Protein AF-A0A5C2SG32-F1 (afdb_monomer_lite)

Secondary structure (DSSP, 8-state):
---TT-EEEEE-SS-EEEEE-S-------SSEEEEE-SSS-EEEE--------TTSPPP------TTHHHHTSPPPSSHHHHHHHHHHHHHHHHHHHHHHHHHHHHHHH-TTTBTTTBPPEEEEEEEE-SSS-S---EEEEEE--TT-EE--S-HHHHHHHHHHHHHHHHTTEE-S---GGGEEEESSSS--EEEE---TT-EE-SS--HHHHHHHHHHH-HHHHHHHHHHHTT-PPP--PPPP--

pLDDT: mean 79.71, std 18.35, range [26.45, 95.88]

Radius of gyration: 19.54 Å; chains: 1; bounding box: 45×51×58 Å

Structure (mmCIF, N/CA/C/O backbone):
data_AF-A0A5C2SG32-F1
#
_entry.id   AF-A0A5C2SG32-F1
#
loop_
_atom_site.group_PDB
_atom_site.id
_atom_site.type_symbol
_atom_site.label_atom_id
_atom_site.label_alt_id
_atom_site.label_comp_id
_atom_site.label_asym_id
_atom_site.label_entity_id
_atom_site.label_seq_id
_atom_site.pdbx_PDB_ins_code
_atom_site.Cartn_x
_atom_site.Cartn_y
_atom_site.Cartn_z
_atom_site.occupancy
_atom_site.B_iso_or_equiv
_atom_site.auth_seq_id
_atom_site.auth_comp_id
_atom_site.auth_asym_id
_atom_site.auth_atom_id
_atom_site.pdbx_PDB_model_num
ATOM 1 N N . MET A 1 1 ? 2.339 -15.567 -13.170 1.00 63.72 1 MET A N 1
ATOM 2 C CA . MET A 1 1 ? 1.156 -15.664 -12.289 1.00 63.72 1 MET A CA 1
ATOM 3 C C . MET A 1 1 ? 1.447 -16.707 -11.232 1.00 63.72 1 MET A C 1
ATOM 5 O O . MET A 1 1 ? 2.009 -17.742 -11.579 1.00 63.72 1 MET A O 1
ATOM 9 N N . PHE A 1 2 ? 1.128 -16.425 -9.972 1.00 74.25 2 PHE A N 1
ATOM 10 C CA . PHE A 1 2 ? 1.355 -17.391 -8.908 1.00 74.25 2 PHE A CA 1
ATOM 11 C C . PHE A 1 2 ? 0.116 -18.246 -8.649 1.00 74.25 2 PHE A C 1
ATOM 13 O O . PHE A 1 2 ? -1.001 -17.775 -8.837 1.00 74.25 2 PHE A O 1
ATOM 20 N N . SER A 1 3 ? 0.313 -19.494 -8.227 1.00 82.00 3 SER A N 1
ATOM 21 C CA . SER A 1 3 ? -0.772 -20.472 -8.048 1.00 82.00 3 SER A CA 1
ATOM 22 C C . SER A 1 3 ? -0.757 -21.093 -6.656 1.00 82.00 3 SER A C 1
ATOM 24 O O . SER A 1 3 ? 0.312 -21.300 -6.086 1.00 82.00 3 SER A O 1
ATOM 26 N N . THR A 1 4 ? -1.927 -21.457 -6.127 1.00 86.00 4 THR A N 1
ATOM 27 C CA . THR A 1 4 ? -2.028 -22.293 -4.920 1.00 86.00 4 THR A CA 1
ATOM 28 C C . THR A 1 4 ? -1.134 -23.532 -5.039 1.00 86.00 4 THR A C 1
ATOM 30 O O . THR A 1 4 ? -1.068 -24.179 -6.082 1.00 86.00 4 THR A O 1
ATOM 33 N N . GLY A 1 5 ? -0.411 -23.842 -3.966 1.00 85.81 5 GLY A N 1
ATOM 34 C CA . GLY A 1 5 ? 0.570 -24.920 -3.875 1.00 85.81 5 GLY A CA 1
ATOM 35 C C . GLY A 1 5 ? 1.955 -24.583 -4.436 1.00 85.81 5 GLY A C 1
ATOM 36 O O . GLY A 1 5 ? 2.904 -25.323 -4.170 1.00 85.81 5 GLY A O 1
ATOM 37 N N . GLN A 1 6 ? 2.121 -23.479 -5.173 1.00 85.81 6 GLN A N 1
ATOM 38 C CA . GLN A 1 6 ? 3.430 -23.077 -5.688 1.00 85.81 6 GLN A CA 1
ATOM 39 C C . GLN A 1 6 ? 4.391 -22.763 -4.539 1.00 85.81 6 GLN A C 1
ATOM 41 O O . GLN A 1 6 ? 4.004 -22.193 -3.519 1.00 85.81 6 GLN A O 1
ATOM 46 N N . ARG A 1 7 ? 5.668 -23.106 -4.716 1.00 88.25 7 ARG A N 1
ATOM 47 C CA . ARG A 1 7 ? 6.737 -22.722 -3.794 1.00 88.25 7 ARG A CA 1
ATOM 48 C C . ARG A 1 7 ? 7.480 -21.514 -4.340 1.00 88.25 7 ARG A C 1
ATOM 50 O O . ARG A 1 7 ? 7.831 -21.502 -5.516 1.00 88.25 7 ARG A O 1
ATOM 57 N N . ILE A 1 8 ? 7.756 -20.543 -3.481 1.00 86.75 8 ILE A N 1
ATOM 58 C CA . ILE A 1 8 ? 8.673 -19.442 -3.790 1.00 86.75 8 ILE A CA 1
ATOM 59 C C . ILE A 1 8 ? 9.790 -19.415 -2.771 1.00 86.75 8 ILE A C 1
ATOM 61 O O . ILE A 1 8 ? 9.606 -19.849 -1.632 1.00 86.75 8 ILE A O 1
ATOM 65 N N . SER A 1 9 ? 10.914 -18.841 -3.162 1.00 91.12 9 SER A N 1
ATOM 66 C CA . SER A 1 9 ? 12.015 -18.584 -2.251 1.00 91.12 9 SER A CA 1
ATOM 67 C C . SER A 1 9 ? 12.268 -17.088 -2.159 1.00 91.12 9 SER A C 1
ATOM 69 O O . SER A 1 9 ? 12.205 -16.376 -3.157 1.00 91.12 9 SER A O 1
ATOM 71 N N . LEU A 1 10 ? 12.546 -16.626 -0.949 1.00 92.44 10 LEU A N 1
ATOM 72 C CA . LEU A 1 10 ? 12.906 -15.257 -0.635 1.00 92.44 10 LEU A CA 1
ATOM 73 C C . LEU A 1 10 ? 14.301 -15.252 -0.021 1.00 92.44 10 LEU A C 1
ATOM 75 O O . LEU A 1 10 ? 14.547 -15.968 0.951 1.00 92.44 10 LEU A O 1
ATOM 79 N N . ILE A 1 11 ? 15.197 -14.440 -0.566 1.00 94.06 11 ILE A N 1
ATOM 80 C CA . ILE A 1 11 ? 16.507 -14.171 0.021 1.00 94.06 11 ILE A CA 1
ATOM 81 C C . ILE A 1 11 ? 16.354 -12.967 0.946 1.00 94.06 11 ILE A C 1
ATOM 83 O O . ILE A 1 11 ? 15.949 -11.891 0.512 1.00 94.06 11 ILE A O 1
ATOM 87 N N . THR A 1 12 ? 16.663 -13.148 2.225 1.00 93.38 12 THR A N 1
ATOM 88 C CA . THR A 1 12 ? 16.776 -12.059 3.202 1.00 93.38 12 THR A CA 1
ATOM 89 C C . THR A 1 12 ? 18.250 -11.764 3.480 1.00 93.38 12 THR A C 1
ATOM 91 O O . THR A 1 12 ? 19.133 -12.472 2.994 1.00 93.38 12 THR A O 1
ATOM 94 N N . SER A 1 13 ? 18.536 -10.752 4.303 1.00 90.81 13 SER A N 1
ATOM 95 C CA . SER A 1 13 ? 19.902 -10.452 4.764 1.00 90.81 13 SER A CA 1
ATOM 96 C C . SER A 1 13 ? 20.578 -11.613 5.507 1.00 90.81 13 SER A C 1
ATOM 98 O O . SER A 1 13 ? 21.802 -11.671 5.564 1.00 90.81 13 SER A O 1
ATOM 100 N N . GLU A 1 14 ? 19.798 -12.533 6.078 1.00 92.88 14 GLU A N 1
ATOM 101 C CA . GLU A 1 14 ? 20.302 -13.594 6.957 1.00 92.88 14 GLU A CA 1
ATOM 102 C C . GLU A 1 14 ? 20.211 -14.992 6.340 1.00 92.88 14 GLU A C 1
ATOM 104 O O . GLU A 1 14 ? 20.997 -15.874 6.684 1.00 92.88 14 GLU A O 1
ATOM 109 N N . ARG A 1 15 ? 19.209 -15.247 5.488 1.00 93.75 15 ARG A N 1
ATOM 110 C CA . ARG A 1 15 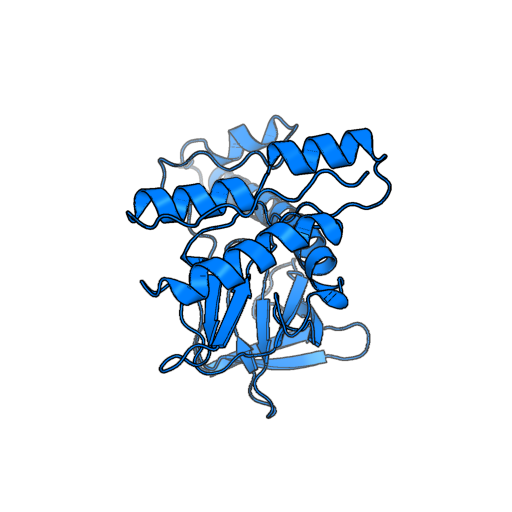? 18.892 -16.603 5.021 1.00 93.75 15 ARG A CA 1
ATOM 111 C C . ARG A 1 15 ? 17.979 -16.611 3.805 1.00 93.75 15 ARG A C 1
ATOM 113 O O . ARG A 1 15 ? 17.320 -15.630 3.485 1.00 93.75 15 ARG A O 1
ATOM 120 N N . THR A 1 16 ? 17.875 -17.778 3.178 1.00 94.00 16 THR A N 1
ATOM 121 C CA . THR A 1 16 ? 16.809 -18.065 2.213 1.00 94.00 16 THR A CA 1
ATOM 122 C C . THR A 1 16 ? 15.624 -18.716 2.923 1.00 94.00 16 THR A C 1
ATOM 124 O O . THR A 1 16 ? 15.795 -19.662 3.693 1.00 94.00 16 THR A O 1
ATOM 127 N N . LEU A 1 17 ? 14.420 -18.212 2.668 1.00 91.81 17 LEU A N 1
ATOM 128 C CA . LEU A 1 17 ? 13.159 -18.744 3.176 1.00 91.81 17 LEU A CA 1
ATOM 129 C C . LEU A 1 17 ? 12.312 -19.245 2.015 1.00 91.81 17 LEU A C 1
ATOM 131 O O . LEU A 1 17 ? 12.127 -18.525 1.043 1.00 91.81 17 LEU A O 1
ATOM 135 N N . THR A 1 18 ? 11.765 -20.453 2.128 1.00 89.69 18 THR A N 1
ATOM 136 C CA . THR A 1 18 ? 10.823 -20.982 1.137 1.00 89.69 18 THR A CA 1
ATOM 137 C C . THR A 1 18 ? 9.409 -20.948 1.692 1.00 89.69 18 THR A C 1
ATOM 139 O O . THR A 1 18 ? 9.142 -21.479 2.770 1.00 89.69 18 THR A O 1
ATOM 142 N N . PHE A 1 19 ? 8.502 -20.361 0.926 1.00 86.31 19 PHE A N 1
ATOM 143 C CA . PHE A 1 19 ? 7.084 -20.252 1.235 1.00 86.31 19 PHE A CA 1
ATOM 144 C C . PHE A 1 19 ? 6.276 -21.102 0.256 1.00 86.31 19 PHE A C 1
ATOM 146 O O . PHE A 1 19 ? 6.697 -21.303 -0.880 1.00 86.31 19 PHE A O 1
ATOM 153 N N . THR A 1 20 ? 5.130 -21.621 0.696 1.00 85.38 20 THR A N 1
ATOM 154 C CA . THR A 1 20 ? 4.159 -22.314 -0.168 1.00 85.38 20 THR A CA 1
ATOM 155 C C . THR A 1 20 ? 2.892 -21.487 -0.214 1.00 85.38 20 THR A C 1
ATOM 157 O O . THR A 1 20 ? 2.425 -21.078 0.840 1.00 85.38 20 THR A O 1
ATOM 160 N N . ILE A 1 21 ? 2.339 -21.254 -1.398 1.00 81.94 21 ILE A N 1
ATOM 161 C CA . ILE A 1 21 ? 1.113 -20.471 -1.570 1.00 81.94 21 ILE A CA 1
ATOM 162 C C . ILE A 1 21 ? -0.083 -21.275 -1.114 1.00 81.94 21 ILE A C 1
ATOM 164 O O . ILE A 1 21 ? -0.395 -22.299 -1.707 1.00 81.94 21 ILE A O 1
ATOM 168 N N . ASP A 1 22 ? -0.783 -20.780 -0.106 1.00 80.19 22 ASP A N 1
ATOM 169 C CA . ASP A 1 22 ? -2.091 -21.320 0.257 1.00 80.19 22 ASP A CA 1
ATOM 170 C C . ASP A 1 22 ? -3.172 -20.827 -0.727 1.00 80.19 22 ASP A C 1
ATOM 172 O O . ASP A 1 22 ? -3.857 -21.606 -1.383 1.00 80.19 22 ASP A O 1
ATOM 176 N N . GLU A 1 23 ? -3.250 -19.513 -0.936 1.00 78.56 23 GLU A N 1
ATOM 177 C CA . GLU A 1 23 ? -4.244 -18.880 -1.806 1.00 78.56 23 GLU A CA 1
ATOM 178 C C . GLU A 1 23 ? -3.703 -17.541 -2.323 1.00 78.56 23 GLU A C 1
ATOM 180 O O . GLU A 1 23 ? -3.189 -16.776 -1.502 1.00 78.56 23 GLU A O 1
ATOM 185 N N . PRO A 1 24 ? -3.814 -17.232 -3.629 1.00 72.50 24 PRO A N 1
ATOM 186 C CA . PRO A 1 24 ? -3.498 -15.908 -4.147 1.00 72.50 24 PRO A CA 1
ATOM 187 C C . PRO A 1 24 ? -4.549 -14.891 -3.686 1.00 72.50 24 PRO A C 1
ATOM 189 O O . PRO A 1 24 ? -5.749 -15.141 -3.756 1.00 72.50 24 PRO A O 1
ATOM 192 N N . PHE A 1 25 ? -4.107 -13.718 -3.249 1.00 66.56 25 PHE A N 1
ATOM 193 C CA . PHE A 1 25 ? -4.992 -12.598 -2.933 1.00 66.56 25 PHE A CA 1
ATOM 194 C C . PHE A 1 25 ? -4.814 -11.492 -3.974 1.00 66.56 25 PHE A C 1
ATOM 196 O O . PHE A 1 25 ? -3.746 -11.331 -4.548 1.00 66.56 25 PHE A O 1
ATOM 203 N N . MET A 1 26 ? -5.867 -10.727 -4.208 1.00 58.34 26 MET A N 1
ATOM 204 C CA . MET A 1 26 ? -5.855 -9.474 -4.958 1.00 58.34 26 MET A CA 1
ATOM 205 C C . MET A 1 26 ? -6.520 -8.467 -4.011 1.00 58.34 26 MET A C 1
ATOM 207 O O . MET A 1 26 ? -7.586 -8.788 -3.480 1.00 58.34 26 MET A O 1
ATOM 211 N N . PRO A 1 27 ? -5.877 -7.324 -3.718 1.00 50.81 27 PRO A N 1
ATOM 212 C CA . PRO A 1 27 ? -5.663 -6.336 -4.766 1.00 50.81 27 PRO A CA 1
ATOM 213 C C . PRO A 1 27 ? -4.251 -5.741 -4.886 1.00 50.81 27 PRO A C 1
ATOM 215 O O . PRO A 1 27 ? -4.126 -4.809 -5.655 1.00 50.81 27 PRO A O 1
ATOM 218 N N . PHE A 1 28 ? -3.201 -6.266 -4.241 1.00 54.34 28 PHE A N 1
ATOM 219 C CA . PHE A 1 28 ? -1.869 -5.630 -4.275 1.00 54.34 28 PHE A CA 1
ATOM 220 C C . PHE A 1 28 ? -1.351 -5.416 -5.704 1.00 54.34 28 PHE A C 1
ATOM 222 O O . PHE A 1 28 ? -1.039 -6.369 -6.428 1.00 54.34 28 PHE A O 1
ATOM 229 N N . THR A 1 29 ? -1.269 -4.150 -6.103 1.00 55.09 29 THR A N 1
ATOM 230 C CA . THR A 1 29 ? -1.039 -3.766 -7.497 1.00 55.09 29 THR A CA 1
ATOM 231 C C . THR A 1 29 ? 0.433 -3.539 -7.840 1.00 55.09 29 THR A C 1
ATOM 233 O O . THR A 1 29 ? 0.798 -3.711 -9.002 1.00 55.09 29 THR A O 1
ATOM 236 N N . LYS A 1 30 ? 1.293 -3.175 -6.869 1.00 67.31 30 LYS A N 1
ATOM 237 C CA . LYS A 1 30 ? 2.631 -2.612 -7.174 1.00 67.31 30 LYS A CA 1
ATOM 238 C C . LYS A 1 30 ? 3.840 -3.226 -6.435 1.00 67.31 30 LYS A C 1
ATOM 240 O O . LYS A 1 30 ? 4.926 -3.257 -7.014 1.00 67.31 30 LYS A O 1
ATOM 245 N N . SER A 1 31 ? 3.688 -3.783 -5.224 1.00 63.50 31 SER A N 1
ATOM 246 C CA . SER A 1 31 ? 4.773 -4.476 -4.491 1.00 63.50 31 SER A CA 1
ATOM 247 C C . SER A 1 31 ? 4.426 -5.920 -4.076 1.00 63.50 31 SER A C 1
ATOM 249 O O . SER A 1 31 ? 3.270 -6.251 -3.795 1.00 63.50 31 SER A O 1
ATOM 251 N N . VAL A 1 32 ? 5.418 -6.823 -4.064 1.00 68.56 32 VAL A N 1
ATOM 252 C CA . VAL A 1 32 ? 5.179 -8.230 -3.699 1.00 68.56 32 VAL A CA 1
ATOM 253 C C . VAL A 1 32 ? 4.977 -8.335 -2.188 1.00 68.56 32 VAL A C 1
ATOM 255 O O . VAL A 1 32 ? 5.931 -8.215 -1.422 1.00 68.56 32 VAL A O 1
ATOM 258 N N . VAL A 1 33 ? 3.752 -8.630 -1.756 1.00 67.94 33 VAL A N 1
ATOM 259 C CA . VAL A 1 33 ? 3.408 -8.777 -0.335 1.00 67.94 33 VAL A CA 1
ATOM 260 C C . VAL A 1 33 ? 3.101 -10.240 0.005 1.00 67.94 33 VAL A C 1
ATOM 262 O O . VAL A 1 33 ? 2.325 -10.909 -0.661 1.00 67.94 33 VAL A O 1
ATOM 265 N N . LEU A 1 34 ? 3.685 -10.794 1.066 1.00 69.44 34 LEU A N 1
ATOM 266 C CA . LEU A 1 34 ? 3.409 -12.159 1.540 1.00 69.44 34 LEU A CA 1
ATOM 267 C C . LEU A 1 34 ? 2.748 -12.102 2.924 1.00 69.44 34 LEU A C 1
ATOM 269 O O . LEU A 1 34 ? 3.229 -11.388 3.792 1.00 69.44 34 LEU A O 1
ATOM 273 N N . LEU A 1 35 ? 1.688 -12.873 3.186 1.00 72.38 35 LEU A N 1
ATOM 274 C CA . LEU A 1 35 ? 1.009 -12.890 4.493 1.00 72.38 35 LEU A CA 1
ATOM 275 C C . LEU A 1 35 ? 1.292 -14.174 5.274 1.00 72.38 35 LEU A C 1
ATOM 277 O O . LEU A 1 35 ? 0.756 -15.238 4.993 1.00 72.38 35 LEU A O 1
ATOM 281 N N . ARG A 1 36 ? 2.069 -14.124 6.347 1.00 73.19 36 ARG A N 1
ATOM 282 C CA . ARG A 1 36 ? 2.452 -15.354 7.058 1.00 73.19 36 ARG A CA 1
ATOM 283 C C . ARG A 1 36 ? 1.438 -15.802 8.114 1.00 73.19 36 ARG A C 1
ATOM 285 O O . ARG A 1 36 ? 1.194 -15.066 9.069 1.00 73.19 36 ARG A O 1
ATOM 292 N N . ARG A 1 37 ? 0.942 -17.048 8.032 1.00 69.94 37 ARG A N 1
ATOM 293 C CA . ARG A 1 37 ? 0.199 -17.713 9.125 1.00 69.94 37 ARG A CA 1
ATOM 294 C C . ARG A 1 37 ? 1.197 -18.295 10.142 1.00 69.94 37 ARG A C 1
ATOM 296 O O . ARG A 1 37 ? 2.321 -18.630 9.797 1.00 69.94 37 ARG A O 1
ATOM 303 N N . GLY A 1 38 ? 0.820 -18.379 11.420 1.00 48.88 38 GLY A N 1
ATOM 304 C CA . GLY A 1 38 ? 1.707 -18.720 12.554 1.00 48.88 38 GLY A CA 1
ATOM 305 C C . GLY A 1 38 ? 2.265 -20.156 12.624 1.00 48.88 38 GLY A C 1
ATOM 306 O O . GLY A 1 38 ? 2.823 -20.544 13.643 1.00 48.88 38 GLY A O 1
ATOM 307 N N . THR A 1 39 ? 2.157 -20.950 11.564 1.00 48.59 39 THR A N 1
ATOM 308 C CA . THR A 1 39 ? 2.905 -22.208 11.363 1.00 48.59 39 THR A CA 1
ATOM 309 C C . THR A 1 39 ? 3.656 -22.069 10.034 1.00 48.59 39 THR A C 1
ATOM 311 O O . THR A 1 39 ? 3.368 -21.144 9.296 1.00 48.59 39 THR A O 1
ATOM 314 N N . LEU A 1 40 ? 4.660 -22.882 9.692 1.00 44.25 40 LEU A N 1
ATOM 315 C CA . LEU A 1 40 ? 5.525 -22.674 8.499 1.00 44.25 40 LEU A CA 1
ATOM 316 C C . LEU A 1 40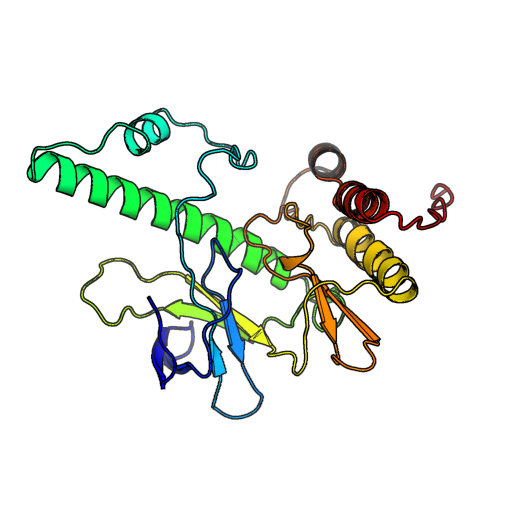 ? 4.801 -22.632 7.117 1.00 44.25 40 LEU A C 1
ATOM 318 O O . LEU A 1 40 ? 5.453 -22.601 6.079 1.00 44.25 40 LEU A O 1
ATOM 322 N N . SER A 1 41 ? 3.469 -22.605 7.095 1.00 39.62 41 SER A N 1
ATOM 323 C CA . SER A 1 41 ? 2.606 -22.250 5.972 1.00 39.62 41 SER A CA 1
ATOM 324 C C . SER A 1 41 ? 2.374 -20.726 5.948 1.00 39.62 41 SER A C 1
ATOM 326 O O . SER A 1 41 ? 1.746 -20.153 6.838 1.00 39.62 41 SER A O 1
ATOM 328 N N . CYS A 1 42 ? 2.908 -20.047 4.931 1.00 36.84 42 CYS A N 1
ATOM 329 C CA . CYS A 1 42 ? 2.571 -18.653 4.637 1.00 36.84 42 CYS A CA 1
ATOM 330 C C . CYS A 1 42 ? 1.404 -18.599 3.653 1.00 36.84 42 CYS A C 1
ATOM 332 O O . CYS A 1 42 ? 1.402 -19.309 2.659 1.00 36.84 42 CYS A O 1
ATOM 334 N N . ARG A 1 43 ? 0.454 -17.696 3.870 1.00 44.84 43 ARG A N 1
ATOM 335 C CA . ARG A 1 43 ? -0.424 -17.219 2.803 1.00 44.84 43 ARG A CA 1
ATOM 336 C C . ARG A 1 43 ? 0.412 -16.281 1.920 1.00 44.84 43 ARG A C 1
ATOM 338 O O . ARG A 1 43 ? 1.290 -15.570 2.403 1.00 44.84 43 ARG A O 1
ATOM 345 N N . MET A 1 44 ? 0.228 -16.308 0.611 1.00 42.66 44 MET A N 1
ATOM 346 C CA . MET A 1 44 ? 1.011 -15.441 -0.272 1.00 42.66 44 MET A CA 1
ATOM 347 C C . MET A 1 44 ? 0.110 -14.605 -1.128 1.00 42.66 44 MET A C 1
ATOM 349 O O . MET A 1 44 ? -0.939 -15.076 -1.551 1.00 42.66 44 MET A O 1
ATOM 353 N N . ILE A 1 45 ? 0.556 -13.392 -1.418 1.00 41.81 45 ILE A N 1
ATOM 354 C CA . ILE A 1 45 ? -0.214 -12.476 -2.224 1.00 41.81 45 ILE A CA 1
ATOM 355 C C . ILE A 1 45 ? 0.612 -12.068 -3.438 1.00 41.81 45 ILE A C 1
ATOM 357 O O . ILE A 1 45 ? 1.594 -11.340 -3.324 1.00 41.81 45 ILE A O 1
ATOM 361 N N . PRO A 1 46 ? 0.274 -12.598 -4.615 1.00 36.12 46 PRO A N 1
ATOM 362 C CA . PRO A 1 46 ? 0.985 -12.235 -5.815 1.00 36.12 46 PRO A CA 1
ATOM 363 C C . PRO A 1 46 ? 0.515 -10.909 -6.393 1.00 36.12 46 PRO A C 1
ATOM 365 O O . PRO A 1 46 ? -0.683 -10.668 -6.518 1.00 36.12 46 PRO A O 1
ATOM 368 N N . LEU A 1 47 ? 1.483 -10.134 -6.883 1.00 31.97 47 LEU A N 1
ATOM 369 C CA . LEU A 1 47 ? 1.221 -9.085 -7.855 1.00 31.97 47 LEU A CA 1
ATOM 370 C C . LEU A 1 47 ? 0.607 -9.680 -9.117 1.00 31.97 47 LEU A C 1
ATOM 372 O O . LEU A 1 47 ? 1.185 -10.581 -9.738 1.00 31.97 47 LEU A O 1
ATOM 376 N N . THR A 1 48 ? -0.506 -9.096 -9.542 1.00 31.27 48 THR A N 1
ATOM 377 C CA . THR A 1 48 ? -0.897 -9.107 -10.948 1.00 31.27 48 THR A CA 1
ATOM 378 C C . THR A 1 48 ? -0.916 -7.663 -11.416 1.00 31.27 48 THR A C 1
ATOM 380 O O . THR A 1 48 ? -1.837 -6.926 -11.081 1.00 31.27 48 THR A O 1
ATOM 383 N N . VAL A 1 49 ? 0.082 -7.267 -12.207 1.00 35.44 49 VAL A N 1
ATOM 384 C CA . VAL A 1 49 ? -0.026 -6.047 -13.011 1.00 35.44 49 VAL A CA 1
ATOM 385 C C . VAL A 1 49 ? -0.798 -6.422 -14.268 1.00 35.44 49 VAL A C 1
ATOM 387 O O . VAL A 1 49 ? -0.234 -6.869 -15.263 1.00 35.44 49 VAL A O 1
ATOM 390 N N . GLY A 1 50 ? -2.123 -6.371 -14.170 1.00 27.25 50 GLY A N 1
ATOM 391 C CA . GLY A 1 50 ? -2.955 -6.172 -15.350 1.00 27.25 50 GLY A CA 1
ATOM 392 C C . GLY A 1 50 ? -3.003 -4.673 -15.646 1.00 27.25 50 GLY A C 1
ATOM 393 O O . GLY A 1 50 ? -2.856 -3.890 -14.705 1.00 27.25 50 GLY A O 1
ATOM 394 N N . PRO A 1 51 ? -3.203 -4.250 -16.906 1.00 26.45 51 PRO A N 1
ATOM 395 C CA . PRO A 1 51 ? -3.474 -2.848 -17.178 1.00 26.45 51 PRO A CA 1
ATOM 396 C C . PRO A 1 51 ? -4.639 -2.406 -16.288 1.00 26.45 51 PRO A C 1
ATOM 398 O O . PRO A 1 51 ? -5.679 -3.072 -16.234 1.00 26.45 51 PRO A O 1
ATOM 401 N N . SER A 1 52 ? -4.445 -1.302 -15.564 1.00 37.09 52 SER A N 1
ATOM 402 C CA . SER A 1 52 ? -5.531 -0.532 -14.965 1.00 37.09 52 SER A CA 1
ATOM 403 C C . SER A 1 52 ? -6.638 -0.384 -16.008 1.00 37.09 52 SER A C 1
ATOM 405 O O . SER A 1 52 ? -6.348 -0.310 -17.205 1.00 37.09 52 SER A O 1
ATOM 407 N N . SER A 1 53 ? -7.901 -0.355 -15.576 1.00 37.03 53 SER A N 1
ATOM 408 C CA . SER A 1 53 ? -9.028 -0.042 -16.463 1.00 37.03 53 SER A CA 1
ATOM 409 C C . SER A 1 53 ? -8.622 1.082 -17.435 1.00 37.03 53 SER A C 1
ATOM 411 O O . SER A 1 53 ? -8.129 2.103 -16.955 1.00 37.03 53 SER A O 1
ATOM 413 N N . PRO A 1 54 ? -8.797 0.935 -18.764 1.00 41.69 54 PRO A N 1
ATOM 414 C CA . PRO A 1 54 ? -8.231 1.851 -19.768 1.00 41.69 54 PRO A CA 1
ATOM 415 C C . PRO A 1 54 ? -8.728 3.306 -19.665 1.00 41.69 54 PRO A C 1
ATOM 417 O O . PRO A 1 54 ? -8.332 4.150 -20.460 1.00 41.69 54 PRO A O 1
ATOM 420 N N . ASN A 1 55 ? -9.600 3.604 -18.699 1.00 38.56 55 ASN A N 1
ATOM 421 C CA . ASN A 1 55 ? -10.276 4.882 -18.532 1.00 38.56 55 ASN A CA 1
ATOM 422 C C . ASN A 1 55 ? -9.918 5.628 -17.237 1.00 38.56 55 ASN A C 1
ATOM 424 O O . ASN A 1 55 ? -10.490 6.692 -17.005 1.00 38.56 55 ASN A O 1
ATOM 428 N N . GLU A 1 56 ? -9.031 5.107 -16.383 1.00 36.72 56 GLU A N 1
ATOM 429 C CA . GLU A 1 56 ? -8.650 5.800 -15.147 1.00 36.72 56 GLU A CA 1
ATOM 430 C C . GLU A 1 56 ? -7.203 6.306 -15.254 1.00 36.72 56 GLU A C 1
ATOM 432 O O . GLU A 1 56 ? -6.283 5.491 -15.367 1.00 36.72 56 GLU A O 1
ATOM 437 N N . PRO A 1 57 ? -6.974 7.635 -15.288 1.00 37.09 57 PRO A N 1
ATOM 438 C CA . PRO A 1 57 ? -5.622 8.168 -15.333 1.00 37.09 57 PRO A CA 1
ATOM 439 C C . PRO A 1 57 ? -4.888 7.769 -14.045 1.00 37.09 57 PRO A C 1
ATOM 441 O O . PRO A 1 57 ? -5.481 7.852 -12.964 1.00 37.09 57 PRO A O 1
ATOM 444 N N . PRO A 1 58 ? -3.620 7.334 -14.131 1.00 40.62 58 PRO A N 1
ATOM 445 C CA . PRO A 1 58 ? -2.858 6.965 -12.948 1.00 40.62 58 PRO A CA 1
ATOM 446 C C . PRO A 1 58 ? -2.793 8.154 -11.974 1.00 40.62 58 PRO A C 1
ATOM 448 O O . PRO A 1 58 ? -2.723 9.308 -12.416 1.00 40.62 58 PRO A O 1
ATOM 451 N N . PRO A 1 59 ? -2.823 7.909 -10.649 1.00 41.53 59 PRO A N 1
ATOM 452 C CA . PRO A 1 59 ? -2.545 8.963 -9.686 1.00 41.53 59 PRO A CA 1
ATOM 453 C C . PRO A 1 59 ? -1.165 9.562 -9.995 1.00 41.53 59 PRO A C 1
ATOM 455 O O . PRO A 1 59 ? -0.282 8.840 -10.464 1.00 41.53 59 PRO A O 1
ATOM 458 N N . PRO A 1 60 ? -0.960 10.869 -9.758 1.00 36.56 60 PRO A N 1
ATOM 459 C CA . PRO A 1 60 ? 0.311 11.519 -10.030 1.00 36.56 60 PRO A CA 1
ATOM 460 C C . PRO A 1 60 ? 1.368 11.032 -9.026 1.00 36.56 60 PRO A C 1
ATOM 462 O O . PRO A 1 60 ? 1.660 11.695 -8.038 1.00 36.56 60 PRO A O 1
ATOM 465 N N . CYS A 1 61 ? 1.942 9.857 -9.268 1.00 40.72 61 CYS A N 1
ATOM 466 C CA . CYS A 1 61 ? 3.308 9.553 -8.870 1.00 40.72 61 CYS A CA 1
ATOM 467 C C . CYS A 1 61 ? 4.174 10.295 -9.879 1.00 40.72 61 CYS A C 1
ATOM 469 O O . CYS A 1 61 ? 4.168 9.908 -11.038 1.00 40.72 61 CYS A O 1
ATOM 471 N N . HIS A 1 62 ? 4.798 11.405 -9.479 1.00 41.66 62 HIS A N 1
ATOM 472 C CA . HIS A 1 62 ? 5.571 12.282 -10.361 1.00 41.66 62 HIS A CA 1
ATOM 473 C C . HIS A 1 62 ? 6.442 11.508 -11.367 1.00 41.66 62 HIS A C 1
ATOM 475 O O . HIS A 1 62 ? 7.482 10.987 -10.970 1.00 41.66 62 HIS A O 1
ATOM 481 N N . PRO A 1 63 ? 6.125 11.537 -12.674 1.00 42.19 63 PRO A N 1
ATOM 482 C CA . PRO A 1 63 ? 7.103 11.259 -13.695 1.00 42.19 63 PRO A CA 1
ATOM 483 C C . PRO A 1 63 ? 7.491 12.609 -14.298 1.00 42.19 63 PRO A C 1
ATOM 485 O O . PRO A 1 63 ? 6.723 13.290 -14.979 1.00 42.19 63 PRO A O 1
ATOM 488 N N . THR A 1 64 ? 8.734 13.010 -14.091 1.00 48.72 64 THR A N 1
ATOM 489 C CA . THR A 1 64 ? 9.456 13.514 -15.260 1.00 48.72 64 THR A CA 1
ATOM 490 C C . THR A 1 64 ? 9.613 12.346 -16.250 1.00 48.72 64 THR A C 1
ATOM 492 O O . THR A 1 64 ? 9.402 11.203 -15.871 1.00 48.72 64 THR A O 1
ATOM 495 N N . TYR A 1 65 ? 10.038 12.614 -17.482 1.00 52.22 65 TYR A N 1
ATOM 496 C CA . TYR A 1 65 ? 10.558 11.651 -18.470 1.00 52.22 65 TYR A CA 1
ATOM 497 C C . TYR A 1 65 ? 9.629 11.313 -19.648 1.00 52.22 65 TYR A C 1
ATOM 499 O O . TYR A 1 65 ? 8.567 10.712 -19.539 1.00 52.22 65 TYR A O 1
ATOM 507 N N . GLU A 1 66 ? 10.135 11.680 -20.822 1.00 52.31 66 GLU A N 1
ATOM 508 C CA . GLU A 1 66 ? 9.610 11.476 -22.175 1.00 52.31 66 GLU A CA 1
ATOM 509 C C . GLU A 1 66 ? 9.465 9.986 -22.565 1.00 52.31 66 GLU A C 1
ATOM 511 O O . GLU A 1 66 ? 8.883 9.672 -23.602 1.00 52.31 66 GLU A O 1
ATOM 516 N N . GLU A 1 67 ? 9.973 9.070 -21.733 1.00 56.38 67 GLU A N 1
ATOM 517 C CA . GLU A 1 67 ? 10.002 7.617 -21.952 1.00 56.38 67 GLU A CA 1
ATOM 518 C C . GLU A 1 67 ? 8.633 6.946 -21.770 1.00 56.38 67 GLU A C 1
ATOM 520 O O . GLU A 1 67 ? 8.342 5.965 -22.454 1.00 56.38 67 GLU A O 1
ATOM 525 N N . ASP A 1 68 ? 7.760 7.490 -20.914 1.00 64.62 68 ASP A N 1
ATOM 526 C CA . ASP A 1 68 ? 6.442 6.891 -20.665 1.00 64.62 68 ASP A CA 1
ATOM 527 C C . ASP A 1 68 ? 5.554 6.937 -21.921 1.00 64.62 68 ASP A C 1
ATOM 529 O O . ASP A 1 68 ? 4.756 6.029 -22.141 1.00 64.62 68 ASP A O 1
ATOM 533 N N . ASN A 1 69 ? 5.747 7.920 -22.808 1.00 73.19 69 ASN A N 1
ATOM 534 C CA . ASN A 1 69 ? 4.986 8.015 -24.057 1.00 73.19 69 ASN A CA 1
ATOM 535 C C . ASN A 1 69 ? 5.206 6.800 -24.976 1.00 73.19 69 ASN A C 1
ATOM 537 O O . ASN A 1 69 ? 4.258 6.369 -25.625 1.00 73.19 69 ASN A O 1
ATOM 541 N N . GLN A 1 70 ? 6.410 6.211 -24.985 1.00 77.88 70 GLN A N 1
ATOM 542 C CA . GLN A 1 70 ? 6.738 5.050 -25.827 1.00 77.88 70 GLN A CA 1
ATOM 543 C C . GLN A 1 70 ? 6.060 3.758 -25.339 1.00 77.88 70 GLN A C 1
ATOM 545 O O . GLN A 1 70 ? 5.798 2.849 -26.125 1.00 77.88 70 GLN A O 1
ATOM 550 N N . LEU A 1 71 ? 5.748 3.655 -24.041 1.00 82.12 71 LEU A N 1
ATOM 551 C CA . LEU A 1 71 ? 5.102 2.467 -23.469 1.00 82.12 71 LEU A CA 1
ATOM 552 C C . LEU A 1 71 ? 3.654 2.310 -23.934 1.00 82.12 71 LEU A C 1
ATOM 554 O O . LEU A 1 71 ? 3.175 1.179 -24.073 1.00 82.12 71 LEU A O 1
ATOM 558 N N . TYR A 1 72 ? 2.974 3.429 -24.189 1.00 83.31 72 TYR A N 1
ATOM 559 C CA . TYR A 1 72 ? 1.555 3.480 -24.546 1.00 83.31 72 TYR A CA 1
ATOM 560 C C . TYR A 1 72 ? 1.296 3.603 -26.054 1.00 83.31 72 TYR A C 1
ATOM 562 O O . TYR A 1 72 ? 0.141 3.738 -26.450 1.00 83.31 72 TYR A O 1
ATOM 570 N N . GLU A 1 73 ? 2.332 3.524 -26.895 1.00 87.62 73 GLU A N 1
ATOM 571 C CA . GLU A 1 73 ? 2.166 3.427 -28.352 1.00 87.62 73 GLU A CA 1
ATOM 572 C C . GLU A 1 73 ? 1.426 2.133 -28.751 1.00 87.62 73 GLU A C 1
ATOM 574 O O . GLU A 1 73 ? 1.257 1.211 -27.947 1.00 87.62 73 GLU A O 1
ATOM 579 N N . ASP A 1 74 ? 0.959 2.035 -29.995 1.00 90.06 74 ASP A N 1
ATOM 580 C CA . ASP A 1 74 ? 0.295 0.823 -30.492 1.00 90.06 74 ASP A CA 1
ATOM 581 C C . ASP A 1 74 ? 1.259 -0.377 -30.536 1.00 90.06 74 ASP A C 1
ATOM 583 O O . ASP A 1 74 ? 2.484 -0.227 -30.585 1.00 90.06 74 ASP A O 1
ATOM 587 N N . GLU A 1 75 ? 0.727 -1.600 -30.420 1.00 88.81 75 GLU A N 1
ATOM 588 C CA . GLU A 1 75 ? 1.548 -2.820 -30.472 1.00 88.81 75 GLU A CA 1
ATOM 589 C C . GLU A 1 75 ? 2.229 -2.936 -31.840 1.00 88.81 75 GLU A C 1
ATOM 591 O O . GLU A 1 75 ? 1.536 -2.924 -32.858 1.00 88.81 75 GLU A O 1
ATOM 596 N N . PRO A 1 76 ? 3.572 -3.008 -31.901 1.00 92.44 76 PRO A N 1
ATOM 597 C CA . PRO A 1 76 ? 4.248 -3.087 -33.183 1.00 92.44 76 PRO A CA 1
ATOM 598 C C . PRO A 1 76 ? 4.039 -4.467 -33.819 1.00 92.44 76 PRO A C 1
ATOM 600 O O . PRO A 1 76 ? 4.072 -5.488 -33.133 1.00 92.44 76 PRO A O 1
ATOM 603 N N . ASP A 1 77 ? 3.898 -4.511 -35.144 1.00 94.12 77 ASP A N 1
ATOM 604 C CA . ASP A 1 77 ? 3.777 -5.770 -35.899 1.00 94.12 77 ASP A CA 1
ATOM 605 C C . ASP A 1 77 ? 5.115 -6.525 -36.024 1.00 94.12 77 ASP A C 1
ATOM 607 O O . ASP A 1 77 ? 5.146 -7.739 -36.234 1.00 94.12 77 ASP A O 1
ATOM 611 N N . ASP A 1 78 ? 6.237 -5.806 -35.934 1.00 95.88 78 ASP A N 1
ATOM 612 C CA . ASP A 1 78 ? 7.576 -6.370 -36.092 1.00 95.88 78 ASP A CA 1
ATOM 613 C C . ASP A 1 78 ? 8.059 -7.073 -34.801 1.00 95.88 78 ASP A C 1
ATOM 615 O O . ASP A 1 78 ? 8.067 -6.452 -33.733 1.00 95.88 78 ASP A O 1
ATOM 619 N N . PRO A 1 79 ? 8.534 -8.335 -34.869 1.00 95.50 79 PRO A N 1
ATOM 620 C CA . PRO A 1 79 ? 8.987 -9.074 -33.689 1.00 95.50 79 PRO A CA 1
ATOM 621 C C . PRO A 1 79 ? 10.134 -8.412 -32.914 1.00 95.50 79 PRO A C 1
ATOM 623 O O . PRO A 1 79 ? 10.220 -8.560 -31.693 1.00 95.50 79 PRO A O 1
ATOM 626 N N . GLN A 1 80 ? 11.036 -7.691 -33.590 1.00 93.56 80 GLN A N 1
ATOM 627 C CA . GLN A 1 80 ? 12.141 -7.007 -32.918 1.00 93.56 80 GLN A CA 1
ATOM 628 C C . GLN A 1 80 ? 11.629 -5.790 -32.139 1.00 93.56 80 GLN A C 1
ATOM 630 O O . GLN A 1 80 ? 12.028 -5.592 -30.989 1.00 93.56 80 GLN A O 1
ATOM 635 N N . ALA A 1 81 ? 10.711 -5.019 -32.717 1.00 90.06 81 ALA A N 1
ATOM 636 C CA . ALA A 1 81 ? 10.031 -3.926 -32.033 1.00 90.06 81 ALA A CA 1
ATOM 637 C C . ALA A 1 81 ? 9.176 -4.428 -30.850 1.00 90.06 81 ALA A C 1
ATOM 639 O O . ALA A 1 81 ? 9.194 -3.815 -29.782 1.00 90.06 81 ALA A O 1
ATOM 640 N N . GLN A 1 82 ? 8.507 -5.582 -30.974 1.00 89.62 82 GLN A N 1
ATOM 641 C CA . GLN A 1 82 ? 7.788 -6.217 -29.855 1.00 89.62 82 GLN A CA 1
ATOM 642 C C . GLN A 1 82 ? 8.730 -6.594 -28.707 1.00 89.62 82 GLN A C 1
ATOM 644 O O . GLN A 1 82 ? 8.423 -6.348 -27.537 1.00 89.62 82 GLN A O 1
ATOM 649 N N . ALA A 1 83 ? 9.898 -7.159 -29.025 1.00 88.81 83 ALA A N 1
ATOM 650 C CA . ALA A 1 83 ? 10.907 -7.506 -28.028 1.00 88.81 83 ALA A CA 1
ATOM 651 C C . ALA A 1 83 ? 11.469 -6.259 -27.322 1.00 88.81 83 ALA A C 1
ATOM 653 O O . ALA A 1 83 ? 11.607 -6.254 -26.099 1.00 88.81 83 ALA A O 1
ATOM 654 N N . GLN A 1 84 ? 11.740 -5.183 -28.069 1.00 88.38 84 GLN A N 1
ATOM 655 C CA . GLN A 1 84 ? 12.180 -3.902 -27.506 1.00 88.38 84 GLN A CA 1
ATOM 656 C C . GLN A 1 84 ? 11.121 -3.298 -26.582 1.00 88.38 84 GLN A C 1
ATOM 658 O O . GLN A 1 84 ? 11.432 -2.934 -25.449 1.00 88.38 84 GLN A O 1
ATOM 663 N N . ARG A 1 85 ? 9.858 -3.264 -27.020 1.00 87.00 85 ARG A N 1
ATOM 664 C CA . ARG A 1 85 ? 8.747 -2.784 -26.193 1.00 87.00 85 ARG A CA 1
ATOM 665 C C . ARG A 1 85 ? 8.560 -3.627 -24.932 1.00 87.00 85 ARG A C 1
ATOM 667 O O . ARG A 1 85 ? 8.330 -3.078 -23.859 1.00 87.00 85 ARG A O 1
ATOM 674 N N . SER A 1 86 ? 8.701 -4.946 -25.037 1.00 84.75 86 SER A N 1
ATOM 675 C CA . SER A 1 86 ? 8.637 -5.850 -23.882 1.00 84.75 86 SER A CA 1
ATOM 676 C C . SER A 1 86 ? 9.740 -5.547 -22.864 1.00 84.75 86 SER A C 1
ATOM 678 O O . SER A 1 86 ? 9.468 -5.498 -21.666 1.00 84.75 86 SER A O 1
ATOM 680 N N . ALA A 1 87 ? 10.964 -5.276 -23.329 1.00 85.31 87 ALA A N 1
ATOM 681 C CA . ALA A 1 87 ? 12.072 -4.879 -22.463 1.00 85.31 87 ALA A CA 1
ATOM 682 C C . ALA A 1 87 ? 11.837 -3.510 -21.795 1.00 85.31 87 ALA A C 1
ATOM 684 O O . ALA A 1 87 ? 12.159 -3.347 -20.617 1.00 85.31 87 ALA A O 1
ATOM 685 N N . LEU A 1 88 ? 11.240 -2.543 -22.507 1.00 86.31 88 LEU A N 1
ATOM 686 C CA . LEU A 1 88 ? 10.848 -1.248 -21.932 1.00 86.31 88 LEU A CA 1
ATOM 687 C C . LEU A 1 88 ? 9.793 -1.416 -20.831 1.00 86.31 88 LEU A C 1
ATOM 689 O O . LEU A 1 88 ? 9.947 -0.851 -19.750 1.00 86.31 88 LEU A O 1
ATOM 693 N N . TRP A 1 89 ? 8.765 -2.238 -21.063 1.00 84.94 89 TRP A N 1
ATOM 694 C CA . TRP A 1 89 ? 7.772 -2.567 -20.037 1.00 84.94 89 TRP A CA 1
ATOM 695 C C . TRP A 1 89 ? 8.402 -3.245 -18.821 1.00 84.94 89 TRP A C 1
ATOM 697 O O . TRP A 1 89 ? 8.098 -2.876 -17.690 1.00 84.94 89 TRP A O 1
ATOM 707 N N . GLU A 1 90 ? 9.304 -4.208 -19.027 1.00 83.44 90 GLU A N 1
ATOM 708 C CA . GLU A 1 90 ? 10.013 -4.869 -17.928 1.00 83.44 90 GLU A CA 1
ATOM 709 C C . GLU A 1 90 ? 10.842 -3.870 -17.103 1.00 83.44 90 GLU A C 1
ATOM 711 O O . GLU A 1 90 ? 10.789 -3.895 -15.871 1.00 83.44 90 GLU A O 1
ATOM 716 N N . ALA A 1 91 ? 11.553 -2.949 -17.761 1.00 85.00 91 ALA A N 1
ATOM 717 C CA . ALA A 1 91 ? 12.309 -1.893 -17.093 1.00 85.00 91 ALA A CA 1
ATOM 718 C C . ALA A 1 91 ? 11.400 -0.925 -16.315 1.00 85.00 91 ALA A C 1
ATOM 720 O O . ALA A 1 91 ? 11.687 -0.618 -15.155 1.00 85.00 91 ALA A O 1
ATOM 721 N N . HIS A 1 92 ? 10.282 -0.500 -16.911 1.00 85.19 92 HIS A N 1
ATOM 722 C CA . HIS A 1 92 ? 9.290 0.352 -16.258 1.00 85.19 92 HIS A CA 1
ATOM 723 C C . HIS A 1 92 ? 8.697 -0.325 -15.016 1.00 85.19 92 HIS A C 1
ATOM 725 O O . HIS A 1 92 ? 8.718 0.252 -13.929 1.00 85.19 92 HIS A O 1
ATOM 731 N N . PHE A 1 93 ? 8.241 -1.577 -15.130 1.00 82.69 93 PHE A N 1
ATOM 732 C CA . PHE A 1 93 ? 7.683 -2.313 -13.993 1.00 82.69 93 PHE A CA 1
ATOM 733 C C . PHE A 1 93 ? 8.712 -2.580 -12.905 1.00 82.69 93 PHE A C 1
ATOM 735 O O . PHE A 1 93 ? 8.370 -2.550 -11.725 1.00 82.69 93 PHE A O 1
ATOM 742 N N . ARG A 1 94 ? 9.977 -2.808 -13.269 1.00 84.62 94 ARG A N 1
ATOM 743 C CA . ARG A 1 94 ? 11.060 -2.917 -12.292 1.00 84.62 94 ARG A CA 1
ATOM 744 C C . ARG A 1 94 ? 11.210 -1.633 -11.486 1.00 84.62 94 ARG A C 1
ATOM 746 O O . ARG A 1 94 ? 11.305 -1.712 -10.262 1.00 84.62 94 ARG A O 1
ATOM 753 N N . ARG A 1 95 ? 11.257 -0.481 -12.164 1.00 88.19 95 ARG A N 1
ATOM 754 C CA . ARG A 1 95 ? 11.362 0.838 -11.527 1.00 88.19 95 ARG A 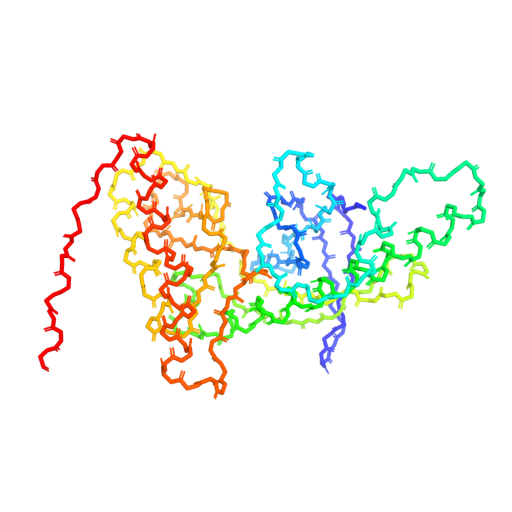CA 1
ATOM 755 C C . ARG A 1 95 ? 10.176 1.064 -10.592 1.00 88.19 95 ARG A C 1
ATOM 757 O O . ARG A 1 95 ? 10.384 1.187 -9.391 1.00 88.19 95 ARG A O 1
ATOM 764 N N . LEU A 1 96 ? 8.957 0.973 -11.126 1.00 85.81 96 LEU A N 1
ATOM 765 C CA . LEU A 1 96 ? 7.723 1.176 -10.366 1.00 85.81 96 LEU A CA 1
ATOM 766 C C . LEU A 1 96 ? 7.628 0.234 -9.158 1.00 85.81 96 LEU A C 1
ATOM 768 O O . LEU A 1 96 ? 7.324 0.666 -8.054 1.00 85.81 96 LEU A O 1
ATOM 772 N N . SER A 1 97 ? 7.934 -1.054 -9.335 1.00 86.31 97 SER A N 1
ATOM 773 C CA . SER A 1 97 ? 7.886 -2.023 -8.235 1.00 86.31 97 SER A CA 1
ATOM 774 C C . SER A 1 97 ? 8.926 -1.736 -7.150 1.00 86.31 97 SER A C 1
ATOM 776 O O . SER A 1 97 ? 8.657 -1.985 -5.976 1.00 86.31 97 SER A O 1
ATOM 778 N N . THR A 1 98 ? 10.090 -1.197 -7.522 1.00 89.75 98 THR A N 1
ATOM 779 C CA . THR A 1 98 ? 11.131 -0.797 -6.565 1.00 89.75 98 THR A CA 1
ATOM 780 C C . THR A 1 98 ? 10.691 0.424 -5.763 1.00 89.75 98 THR A C 1
ATOM 782 O O . THR A 1 98 ? 10.715 0.365 -4.538 1.00 89.75 98 THR A O 1
ATOM 785 N N . GLU A 1 99 ? 10.214 1.476 -6.432 1.00 90.44 99 GLU A N 1
ATOM 786 C CA . GLU A 1 99 ? 9.701 2.694 -5.783 1.00 90.44 99 GLU A CA 1
ATOM 787 C C . GLU A 1 99 ? 8.546 2.359 -4.830 1.00 90.44 99 GLU A C 1
ATOM 789 O O . GLU A 1 99 ? 8.569 2.716 -3.653 1.00 90.44 99 GLU A O 1
ATOM 794 N N . CYS A 1 100 ? 7.575 1.571 -5.300 1.00 91.38 100 CYS A N 1
ATOM 795 C CA . CYS A 1 100 ? 6.445 1.167 -4.474 1.00 91.38 100 CYS A CA 1
ATOM 796 C C . CYS A 1 100 ? 6.856 0.293 -3.289 1.00 91.38 100 CYS A C 1
ATOM 798 O O . CYS A 1 100 ? 6.286 0.414 -2.205 1.00 91.38 100 CYS A O 1
ATOM 800 N N . PHE A 1 101 ? 7.843 -0.587 -3.471 1.00 93.19 101 PHE A N 1
ATOM 801 C CA . PHE A 1 101 ? 8.399 -1.364 -2.370 1.00 93.19 101 PHE A CA 1
ATOM 802 C C . PHE A 1 101 ? 9.052 -0.470 -1.314 1.00 93.19 101 PHE A C 1
ATOM 804 O O . PHE A 1 101 ? 8.870 -0.727 -0.125 1.00 93.19 101 PHE A O 1
ATOM 811 N N . GLU A 1 102 ? 9.806 0.551 -1.718 1.00 93.94 102 GLU A N 1
ATOM 812 C CA . GLU A 1 102 ? 10.479 1.466 -0.793 1.00 93.94 102 GLU A CA 1
ATOM 813 C C . GLU A 1 102 ? 9.463 2.261 0.030 1.00 93.94 102 GLU A C 1
ATOM 815 O O . GLU A 1 102 ? 9.495 2.185 1.262 1.00 93.94 102 GLU A O 1
ATOM 820 N N . SER A 1 103 ? 8.492 2.899 -0.630 1.00 92.50 103 SER A N 1
ATOM 821 C CA . SER A 1 103 ? 7.391 3.610 0.030 1.00 92.50 103 SER A CA 1
ATOM 822 C C . SER A 1 103 ? 6.603 2.709 0.986 1.00 92.50 103 SER A C 1
ATOM 824 O O . SER A 1 103 ? 6.370 3.066 2.145 1.00 92.50 103 SER A O 1
ATOM 826 N N . GLU A 1 104 ? 6.227 1.508 0.538 1.00 94.62 104 GLU A N 1
ATOM 827 C CA . GLU A 1 104 ? 5.440 0.576 1.345 1.00 94.62 104 GLU A CA 1
ATOM 828 C C . GLU A 1 104 ? 6.232 0.055 2.543 1.00 94.62 104 GLU A C 1
ATOM 830 O O . GLU A 1 104 ? 5.725 0.025 3.667 1.00 94.62 104 GLU A O 1
ATOM 835 N N . LYS A 1 105 ? 7.501 -0.307 2.336 1.00 94.88 105 LYS A N 1
ATOM 836 C CA . LYS A 1 105 ? 8.401 -0.724 3.411 1.00 94.88 105 LYS A CA 1
ATOM 837 C C . LYS A 1 105 ? 8.517 0.374 4.463 1.00 94.88 105 LYS A C 1
ATOM 839 O O . LYS A 1 105 ? 8.365 0.075 5.647 1.00 94.88 105 LYS A O 1
ATOM 844 N N . MET A 1 106 ? 8.759 1.616 4.053 1.00 94.56 106 MET A N 1
ATOM 845 C CA . MET A 1 106 ? 8.892 2.740 4.977 1.00 94.56 106 MET A CA 1
ATOM 846 C C . MET A 1 106 ? 7.612 2.963 5.781 1.00 94.56 106 MET A C 1
ATOM 848 O O . MET A 1 106 ? 7.676 3.088 7.004 1.00 94.56 106 MET A O 1
ATOM 852 N N . ALA A 1 107 ? 6.443 2.929 5.136 1.00 94.25 107 ALA A N 1
ATOM 853 C CA . ALA A 1 107 ? 5.161 3.036 5.828 1.00 94.25 107 ALA A CA 1
ATOM 854 C C . ALA A 1 107 ? 4.992 1.915 6.868 1.00 94.25 107 ALA A C 1
ATOM 856 O O . ALA A 1 107 ? 4.646 2.174 8.022 1.00 94.25 107 ALA A O 1
ATOM 857 N N . TYR A 1 108 ? 5.322 0.673 6.505 1.00 94.50 108 TYR A N 1
ATOM 858 C CA . TYR A 1 108 ? 5.254 -0.452 7.431 1.00 94.50 108 TYR A CA 1
ATOM 859 C C . TYR A 1 108 ? 6.303 -0.394 8.545 1.00 94.50 108 TYR A C 1
ATOM 861 O O . TYR A 1 108 ? 6.023 -0.877 9.637 1.00 94.50 108 TYR A O 1
ATOM 869 N N . GLU A 1 109 ? 7.478 0.206 8.353 1.00 94.12 109 GLU A N 1
ATOM 870 C CA . GLU A 1 109 ? 8.501 0.349 9.403 1.00 94.12 109 GLU A CA 1
ATOM 871 C C . GLU A 1 109 ? 8.075 1.286 10.556 1.00 94.12 109 GLU A C 1
ATOM 873 O O . GLU A 1 109 ? 8.671 1.239 11.641 1.00 94.12 109 GLU A O 1
ATOM 878 N N . HIS A 1 110 ? 6.973 2.034 10.404 1.00 89.38 110 HIS A N 1
ATOM 879 C CA . HIS A 1 110 ? 6.357 2.841 11.463 1.00 89.38 110 HIS A CA 1
ATOM 880 C C . HIS A 1 110 ? 5.676 1.966 12.529 1.00 89.38 110 HIS A C 1
ATOM 882 O O . HIS A 1 110 ? 4.469 1.711 12.526 1.00 89.38 110 HIS A O 1
ATOM 888 N N . ARG A 1 111 ? 6.472 1.515 13.506 1.00 86.19 111 ARG A N 1
ATOM 889 C CA . ARG A 1 111 ? 6.081 0.533 14.537 1.00 86.19 111 ARG A CA 1
ATOM 890 C C . ARG A 1 111 ? 4.829 0.884 15.344 1.00 86.19 111 ARG A C 1
ATOM 892 O O . ARG A 1 111 ? 4.170 -0.033 15.822 1.00 86.19 111 ARG A O 1
ATOM 899 N N . VAL A 1 112 ? 4.507 2.168 15.513 1.00 90.19 112 VAL A N 1
ATOM 900 C CA . VAL A 1 112 ? 3.349 2.614 16.314 1.00 90.19 112 VAL A CA 1
ATOM 901 C C . VAL A 1 112 ? 2.017 2.207 15.672 1.00 90.19 112 VAL A C 1
ATOM 903 O O . VAL A 1 112 ? 1.049 1.944 16.382 1.00 90.19 112 VAL A O 1
ATOM 906 N N . LEU A 1 113 ? 1.979 2.085 14.342 1.00 88.50 113 LEU A N 1
ATOM 907 C CA . LEU A 1 113 ? 0.784 1.692 13.592 1.00 88.50 113 LEU A CA 1
ATOM 908 C C . LEU A 1 113 ? 0.609 0.166 13.508 1.00 88.50 113 LEU A C 1
ATOM 910 O O . LEU A 1 113 ? -0.494 -0.333 13.258 1.00 88.50 113 LEU A O 1
ATOM 914 N N . GLN A 1 114 ? 1.692 -0.594 13.684 1.00 93.50 114 GLN A N 1
ATOM 915 C CA . GLN A 1 114 ? 1.700 -2.033 13.444 1.00 93.50 114 GLN A CA 1
ATOM 916 C C . GLN A 1 114 ? 0.872 -2.820 14.469 1.00 93.50 114 GLN A C 1
ATOM 918 O O . GLN A 1 114 ? 1.010 -2.672 15.682 1.00 93.50 114 GLN A O 1
ATOM 923 N N . GLY A 1 115 ? 0.065 -3.758 13.974 1.00 88.75 115 GLY A N 1
ATOM 924 C CA . GLY A 1 115 ? -0.772 -4.635 14.794 1.00 88.75 115 GLY A CA 1
ATOM 925 C C . GLY A 1 115 ? -2.075 -3.988 15.271 1.00 88.75 115 GLY A C 1
ATOM 926 O O . GLY A 1 115 ? -2.899 -4.679 15.870 1.00 88.75 115 GLY A O 1
ATOM 927 N N . THR A 1 116 ? -2.281 -2.705 14.973 1.00 89.25 116 THR A N 1
ATOM 928 C CA . THR A 1 116 ? -3.520 -1.963 15.225 1.00 89.25 116 THR A CA 1
ATOM 929 C C . THR A 1 116 ? -4.084 -1.473 13.894 1.00 89.25 116 THR A C 1
ATOM 931 O O . THR A 1 116 ? -4.939 -2.145 13.317 1.00 89.25 116 THR A O 1
ATOM 934 N N . ALA A 1 117 ? -3.534 -0.378 13.378 1.00 90.12 117 ALA A N 1
ATOM 935 C CA . ALA A 1 117 ? -3.960 0.346 12.189 1.00 90.12 117 ALA A CA 1
ATOM 936 C C . ALA A 1 117 ? -3.433 -0.249 10.877 1.00 90.12 117 ALA A C 1
ATOM 938 O O . ALA A 1 117 ? -4.074 -0.105 9.839 1.00 90.12 117 ALA A O 1
ATOM 939 N N . ILE A 1 118 ? -2.289 -0.933 10.926 1.00 92.94 118 ILE A N 1
ATOM 940 C CA . ILE A 1 118 ? -1.713 -1.672 9.797 1.00 92.94 118 ILE A CA 1
ATOM 941 C C . ILE A 1 118 ? -1.263 -3.061 10.253 1.00 92.94 118 ILE A C 1
ATOM 943 O O . ILE A 1 118 ? -1.088 -3.328 11.448 1.00 92.94 118 ILE A O 1
ATOM 947 N N . SER A 1 119 ? -1.082 -3.975 9.308 1.00 92.06 119 SER A N 1
ATOM 948 C CA . SER A 1 119 ? -0.484 -5.287 9.569 1.00 92.06 119 SER A CA 1
ATOM 949 C C . SER A 1 119 ? 0.963 -5.163 10.066 1.00 92.06 119 SER A C 1
ATOM 951 O O . SER A 1 119 ? 1.699 -4.269 9.661 1.00 92.06 119 SER A O 1
ATOM 953 N N . ARG A 1 120 ? 1.399 -6.072 10.945 1.00 94.50 120 ARG A N 1
ATOM 954 C CA . ARG A 1 120 ? 2.807 -6.146 11.368 1.00 94.50 120 ARG A CA 1
ATOM 955 C C . ARG A 1 120 ? 3.719 -6.534 10.211 1.00 94.50 120 ARG A C 1
ATOM 957 O O . ARG A 1 120 ? 3.442 -7.515 9.522 1.00 94.50 120 ARG A O 1
ATOM 964 N N . LEU A 1 121 ? 4.840 -5.832 10.083 1.00 94.62 121 LEU A N 1
ATOM 965 C CA . LEU A 1 121 ? 5.942 -6.201 9.203 1.00 94.62 121 LEU A CA 1
ATOM 966 C C . LEU A 1 121 ? 6.752 -7.319 9.857 1.00 94.62 121 LEU A C 1
ATOM 968 O O . LEU A 1 121 ? 7.281 -7.149 10.954 1.00 94.62 121 LEU A O 1
ATOM 972 N N . LEU A 1 122 ? 6.847 -8.468 9.196 1.00 93.44 122 LEU A N 1
ATOM 973 C CA . LEU A 1 122 ? 7.580 -9.623 9.709 1.00 93.44 122 LEU A CA 1
ATOM 974 C C . LEU A 1 122 ? 8.999 -9.697 9.157 1.00 93.44 122 LEU A C 1
ATOM 976 O O . LEU A 1 122 ? 9.914 -10.027 9.907 1.00 93.44 122 LEU A O 1
ATOM 980 N N . LEU A 1 123 ? 9.172 -9.449 7.857 1.00 94.00 123 LEU A N 1
ATOM 981 C CA . LEU A 1 123 ? 10.477 -9.373 7.197 1.00 94.00 123 LEU A CA 1
ATOM 982 C C . LEU A 1 123 ? 10.355 -8.740 5.807 1.00 94.00 123 LEU A C 1
ATOM 984 O O . LEU A 1 123 ? 9.262 -8.632 5.255 1.00 94.00 123 LEU A O 1
ATOM 988 N N . THR A 1 124 ? 11.497 -8.391 5.227 1.00 95.44 124 THR A N 1
ATOM 989 C CA . THR A 1 124 ? 11.653 -7.998 3.823 1.00 95.44 124 THR A CA 1
ATOM 990 C C . THR A 1 124 ? 12.717 -8.875 3.157 1.00 95.44 124 THR A C 1
ATOM 992 O O . THR A 1 124 ? 13.521 -9.524 3.835 1.00 95.44 124 THR A O 1
ATOM 995 N N . GLY A 1 125 ? 12.715 -8.943 1.828 1.00 94.19 125 GLY A N 1
ATOM 996 C CA . GLY A 1 125 ? 13.730 -9.674 1.070 1.00 94.19 125 GLY A CA 1
ATOM 997 C C . GLY A 1 125 ? 13.569 -9.514 -0.436 1.00 94.19 125 GLY A C 1
ATOM 998 O O . GLY A 1 125 ? 12.747 -8.727 -0.890 1.00 94.19 125 GLY A O 1
ATOM 999 N N . ALA A 1 126 ? 14.332 -10.283 -1.206 1.00 92.69 126 ALA A N 1
ATOM 1000 C CA . ALA A 1 126 ? 14.224 -10.357 -2.659 1.00 92.69 126 ALA A CA 1
ATOM 1001 C C . ALA A 1 126 ? 13.701 -11.732 -3.080 1.00 92.69 126 ALA A C 1
ATOM 1003 O O . ALA A 1 126 ? 14.184 -12.769 -2.614 1.00 92.69 126 ALA A O 1
ATOM 1004 N N . MET A 1 127 ? 12.683 -11.755 -3.934 1.00 90.56 127 MET A N 1
ATOM 1005 C CA . MET A 1 127 ? 12.103 -12.992 -4.436 1.00 90.56 127 MET A CA 1
ATOM 1006 C C . MET A 1 127 ? 13.018 -13.617 -5.489 1.00 90.56 127 MET A C 1
ATOM 1008 O O . MET A 1 127 ? 13.417 -12.957 -6.446 1.00 90.56 127 MET A O 1
ATOM 1012 N N . ILE A 1 128 ? 13.298 -14.912 -5.341 1.00 89.94 128 ILE A N 1
ATOM 1013 C CA . ILE A 1 128 ? 13.981 -15.705 -6.362 1.00 89.94 128 ILE A CA 1
ATOM 1014 C C . ILE A 1 128 ? 12.932 -16.132 -7.397 1.00 89.94 128 ILE A C 1
ATOM 1016 O O . ILE A 1 128 ? 12.040 -16.918 -7.045 1.00 89.94 128 ILE A O 1
ATOM 1020 N N . PRO A 1 129 ? 12.992 -15.631 -8.642 1.00 84.06 129 PRO A N 1
ATOM 1021 C CA . PRO A 1 129 ? 12.072 -16.063 -9.680 1.00 84.06 129 PRO A CA 1
ATOM 1022 C C . PRO A 1 129 ? 12.256 -17.565 -9.975 1.00 84.06 129 PRO A C 1
ATOM 1024 O O . PRO A 1 129 ? 13.367 -18.086 -9.868 1.00 84.06 129 PRO A O 1
ATOM 1027 N N . PRO A 1 130 ? 11.177 -18.292 -10.316 1.00 77.75 130 PRO A N 1
ATOM 1028 C CA . PRO A 1 130 ? 11.269 -19.700 -10.703 1.00 77.75 130 PRO A CA 1
ATOM 1029 C C . PRO A 1 130 ? 11.824 -19.897 -12.125 1.00 77.75 130 PRO A C 1
ATOM 1031 O O . PRO A 1 130 ? 12.091 -21.032 -12.512 1.00 77.75 130 PRO A O 1
ATOM 1034 N N . ASP A 1 131 ? 11.940 -18.820 -12.902 1.00 80.31 131 ASP A N 1
ATOM 1035 C CA . ASP A 1 131 ? 12.421 -18.776 -14.281 1.00 80.31 131 ASP A CA 1
ATOM 1036 C C . ASP A 1 131 ? 13.747 -17.993 -14.392 1.00 80.31 131 ASP A C 1
ATOM 1038 O O . ASP A 1 131 ? 14.283 -17.490 -13.405 1.00 80.31 131 ASP A O 1
ATOM 1042 N N . GLU A 1 132 ? 14.298 -17.902 -15.606 1.00 78.94 132 GLU A N 1
ATOM 1043 C CA . GLU A 1 132 ? 15.591 -17.255 -15.901 1.00 78.94 132 GLU A CA 1
ATOM 1044 C C . GLU A 1 132 ? 15.524 -15.714 -15.928 1.00 78.94 132 GLU A C 1
ATOM 1046 O O . GLU A 1 132 ? 16.366 -15.058 -16.543 1.00 78.94 132 GLU A O 1
ATOM 1051 N N . ARG A 1 133 ? 14.522 -15.101 -15.283 1.00 75.62 133 ARG A N 1
ATOM 1052 C CA . ARG A 1 133 ? 14.404 -13.638 -15.241 1.00 75.62 133 ARG A CA 1
ATOM 1053 C C . ARG A 1 133 ? 15.616 -13.018 -14.553 1.00 75.62 133 ARG A C 1
ATOM 1055 O O . ARG A 1 133 ? 16.040 -13.445 -13.481 1.00 75.62 133 ARG A O 1
ATOM 1062 N N . ALA A 1 134 ? 16.118 -11.937 -15.142 1.00 75.94 134 ALA A N 1
ATOM 1063 C CA . ALA A 1 134 ? 17.269 -11.200 -14.625 1.00 75.94 134 ALA A CA 1
ATOM 1064 C C . ALA A 1 134 ? 16.952 -10.381 -13.359 1.00 75.94 134 ALA A C 1
ATOM 1066 O O . ALA A 1 134 ? 17.862 -9.893 -12.687 1.00 75.94 134 ALA A O 1
ATOM 1067 N N . ILE A 1 135 ? 15.670 -10.197 -13.042 1.00 80.75 135 ILE A N 1
ATOM 1068 C CA . ILE A 1 135 ? 15.208 -9.335 -11.956 1.00 80.75 135 ILE A CA 1
ATOM 1069 C C . ILE A 1 135 ? 14.705 -10.199 -10.804 1.00 80.75 135 ILE A C 1
ATOM 1071 O O . ILE A 1 135 ? 13.911 -11.117 -10.998 1.00 80.75 135 ILE A O 1
ATOM 1075 N N . GLN A 1 136 ? 15.136 -9.851 -9.593 1.00 87.12 136 GLN A N 1
ATOM 1076 C CA . GLN A 1 136 ? 14.613 -10.386 -8.339 1.00 87.12 136 GLN A CA 1
ATOM 1077 C C . GLN A 1 136 ? 13.741 -9.307 -7.686 1.00 87.12 136 GLN A C 1
ATOM 1079 O O . GLN A 1 136 ? 14.292 -8.365 -7.113 1.00 87.12 136 GLN A O 1
ATOM 1084 N N . PRO A 1 137 ? 12.402 -9.382 -7.802 1.00 87.75 137 PRO A N 1
ATOM 1085 C CA . PRO A 1 137 ? 11.525 -8.364 -7.240 1.00 87.75 137 PRO A CA 1
ATOM 1086 C C . PRO A 1 137 ? 11.679 -8.292 -5.718 1.00 87.75 137 PRO A C 1
ATOM 1088 O O . PRO A 1 137 ? 11.725 -9.344 -5.066 1.00 87.75 137 PRO A O 1
ATOM 1091 N N . PRO A 1 138 ? 11.747 -7.089 -5.130 1.00 92.25 138 PRO A N 1
ATOM 1092 C CA . PRO A 1 138 ? 11.727 -6.959 -3.686 1.00 92.25 138 PRO A CA 1
ATOM 1093 C C . PRO A 1 138 ? 10.345 -7.360 -3.148 1.00 92.25 138 PRO A C 1
ATOM 1095 O O . PRO A 1 138 ? 9.327 -7.236 -3.833 1.00 92.25 138 PRO A O 1
ATOM 1098 N N . ALA A 1 139 ? 10.313 -7.882 -1.926 1.00 91.38 139 ALA A N 1
ATOM 1099 C CA . ALA A 1 139 ? 9.094 -8.355 -1.295 1.00 91.38 139 ALA A CA 1
ATOM 1100 C C . ALA A 1 139 ? 9.036 -8.016 0.195 1.00 91.38 139 ALA A C 1
ATOM 1102 O O . ALA A 1 139 ? 10.038 -8.043 0.919 1.00 91.38 139 ALA A O 1
ATOM 1103 N N . ILE A 1 140 ? 7.817 -7.758 0.649 1.00 92.62 140 ILE A N 1
ATOM 1104 C CA . ILE A 1 140 ? 7.448 -7.469 2.028 1.00 92.62 140 ILE A CA 1
ATOM 1105 C C . ILE A 1 140 ? 6.652 -8.655 2.557 1.00 92.62 140 ILE A C 1
ATOM 1107 O O . ILE A 1 140 ? 5.793 -9.197 1.871 1.00 92.62 140 ILE A O 1
ATOM 1111 N N . VAL A 1 141 ? 6.914 -9.083 3.786 1.00 91.62 141 VAL A N 1
ATOM 1112 C CA . VAL A 1 141 ? 6.145 -10.146 4.435 1.00 91.62 141 VAL A CA 1
ATOM 1113 C C . VAL A 1 141 ? 5.473 -9.582 5.668 1.00 91.62 141 VAL A C 1
ATOM 1115 O O . VAL A 1 141 ? 6.142 -9.139 6.599 1.00 91.62 141 VAL A O 1
ATOM 1118 N N . LEU A 1 142 ? 4.150 -9.637 5.685 1.00 92.81 142 LEU A N 1
ATOM 1119 C CA . LEU A 1 142 ? 3.298 -9.113 6.737 1.00 92.81 142 LEU A CA 1
ATOM 1120 C C . LEU A 1 142 ? 2.644 -10.237 7.547 1.00 92.81 142 LEU A C 1
ATOM 1122 O O . LEU A 1 142 ? 2.617 -11.408 7.150 1.00 92.81 142 LEU A O 1
ATOM 1126 N N . GLU A 1 143 ? 2.092 -9.875 8.703 1.00 91.12 143 GLU A N 1
ATOM 1127 C CA . GLU A 1 143 ? 1.229 -10.768 9.469 1.00 91.12 143 GLU A CA 1
ATOM 1128 C C . GLU A 1 143 ? 0.004 -11.181 8.654 1.00 91.12 143 GLU A C 1
ATOM 1130 O O . GLU A 1 143 ? -0.677 -10.356 8.043 1.00 91.12 143 GLU A O 1
ATOM 1135 N N . TYR A 1 144 ? -0.315 -12.473 8.690 1.00 89.06 144 TYR A N 1
ATOM 1136 C CA . TYR A 1 144 ? -1.616 -12.923 8.241 1.00 89.06 144 TYR A CA 1
ATOM 1137 C C . TYR A 1 144 ? -2.676 -12.624 9.302 1.00 89.06 144 TYR A 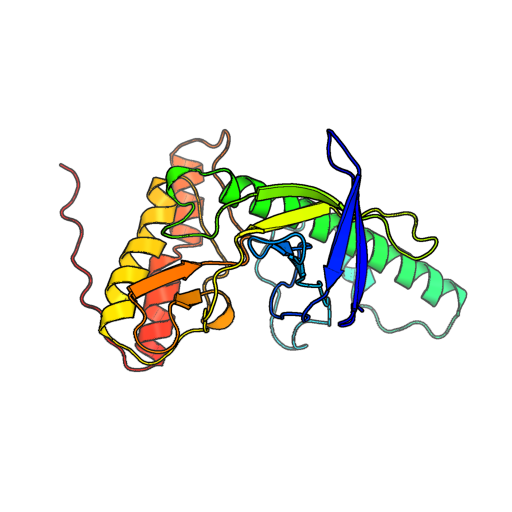C 1
ATOM 1139 O O . TYR A 1 144 ? -2.604 -13.143 10.418 1.00 89.06 144 TYR A O 1
ATOM 1147 N N . VAL A 1 145 ? -3.680 -11.830 8.935 1.00 88.44 145 VAL A N 1
ATOM 1148 C CA . VAL A 1 145 ? -4.834 -11.535 9.787 1.00 88.44 145 VAL A CA 1
ATOM 1149 C C . VAL A 1 145 ? -5.984 -12.479 9.404 1.00 88.44 145 VAL A C 1
ATOM 1151 O O . VAL A 1 145 ? -6.536 -12.344 8.308 1.00 88.44 145 VAL A O 1
ATOM 1154 N N . PRO A 1 146 ? -6.328 -13.473 10.246 1.00 86.12 146 PRO A N 1
ATOM 1155 C CA . PRO A 1 146 ? -7.391 -14.424 9.938 1.00 86.12 146 PRO A CA 1
ATOM 1156 C C . PRO A 1 146 ? -8.750 -13.725 9.882 1.00 86.12 146 PRO A C 1
ATOM 1158 O O . PRO A 1 146 ? -8.983 -12.762 10.603 1.00 86.12 146 PRO A O 1
ATOM 1161 N N . ASP A 1 147 ? -9.641 -14.224 9.026 1.00 87.88 147 ASP A N 1
ATOM 1162 C CA . ASP A 1 147 ? -11.024 -13.747 8.887 1.00 87.88 147 ASP A CA 1
ATOM 1163 C C . ASP A 1 147 ? -11.169 -12.265 8.506 1.00 87.88 147 ASP A C 1
ATOM 1165 O O . ASP A 1 147 ? -12.261 -11.706 8.601 1.00 87.88 147 ASP A O 1
ATOM 1169 N N . ALA A 1 148 ? -10.096 -11.641 8.016 1.00 89.06 148 ALA A N 1
ATOM 1170 C CA . ALA A 1 148 ? -10.150 -10.293 7.481 1.00 89.06 148 ALA A CA 1
ATOM 1171 C C . ALA A 1 148 ? -11.045 -10.232 6.229 1.00 89.06 148 ALA A C 1
ATOM 1173 O O . ALA A 1 148 ? -10.984 -11.099 5.349 1.00 89.06 148 ALA A O 1
ATOM 1174 N N . VAL A 1 149 ? -11.884 -9.202 6.146 1.00 86.44 149 VAL A N 1
ATOM 1175 C CA . VAL A 1 149 ? -12.767 -8.923 5.004 1.00 86.44 149 VAL A CA 1
ATOM 1176 C C . VAL A 1 149 ? -12.711 -7.452 4.627 1.00 86.44 149 VAL A C 1
ATOM 1178 O O . VAL A 1 149 ? -12.561 -6.604 5.499 1.00 86.44 149 VAL A O 1
ATOM 1181 N N . SER A 1 150 ? -12.852 -7.143 3.339 1.00 84.25 150 SER A N 1
ATOM 1182 C CA . SER A 1 150 ? -12.946 -5.758 2.869 1.00 84.25 150 SER A CA 1
ATOM 1183 C C . SER A 1 150 ? -14.208 -5.055 3.380 1.00 84.25 150 SER A C 1
ATOM 1185 O O . SER A 1 150 ? -15.146 -5.703 3.855 1.00 84.25 150 SER A O 1
ATOM 1187 N N . LEU A 1 151 ? -14.210 -3.725 3.260 1.00 71.62 151 LEU A N 1
ATOM 1188 C CA . LEU A 1 151 ? -15.260 -2.798 3.696 1.00 71.62 151 LEU A CA 1
ATOM 1189 C C . LEU A 1 151 ? -16.696 -3.352 3.611 1.00 71.62 151 LEU A C 1
ATOM 1191 O O . LEU A 1 151 ? -17.207 -3.609 2.519 1.00 71.62 151 LEU A O 1
ATOM 1195 N N . ARG A 1 152 ? -17.354 -3.460 4.773 1.00 69.75 152 ARG A N 1
ATOM 1196 C CA . ARG A 1 152 ? -18.781 -3.793 4.944 1.00 69.75 152 ARG A CA 1
ATOM 1197 C C . ARG A 1 152 ? -19.568 -2.571 5.398 1.00 69.75 152 ARG A C 1
ATOM 1199 O O . ARG A 1 152 ? -18.986 -1.670 5.986 1.00 69.75 152 ARG A O 1
ATOM 1206 N N . ASP A 1 153 ? -20.878 -2.576 5.174 1.00 69.12 153 ASP A N 1
ATOM 1207 C CA . ASP A 1 153 ? -21.783 -1.483 5.550 1.00 69.12 153 ASP A CA 1
ATOM 1208 C C . ASP A 1 153 ? -22.122 -1.492 7.055 1.00 69.12 153 ASP A C 1
ATOM 1210 O O . ASP A 1 153 ? -23.268 -1.691 7.445 1.00 69.12 153 ASP A O 1
ATOM 1214 N N . ASP A 1 154 ? -21.105 -1.296 7.901 1.00 76.12 154 ASP A N 1
ATOM 1215 C CA . ASP A 1 154 ? -21.230 -1.198 9.362 1.00 76.12 154 ASP A CA 1
ATOM 1216 C C . ASP A 1 154 ? -20.768 0.188 9.847 1.00 76.12 154 ASP A C 1
ATOM 1218 O O . ASP A 1 154 ? -19.589 0.537 9.758 1.00 76.12 154 ASP A O 1
ATOM 1222 N N . ALA A 1 155 ? -21.727 0.987 10.324 1.00 73.81 155 ALA A N 1
ATOM 1223 C CA . ALA A 1 155 ? -21.555 2.403 10.636 1.00 73.81 155 ALA A CA 1
ATOM 1224 C C . ALA A 1 155 ? -20.513 2.675 11.736 1.00 73.81 155 ALA A C 1
ATOM 1226 O O . ALA A 1 155 ? -19.713 3.609 11.614 1.00 73.81 155 ALA A O 1
ATOM 1227 N N . ASP A 1 156 ? -20.497 1.852 12.788 1.00 78.00 156 ASP A N 1
ATOM 1228 C CA . ASP A 1 156 ? -19.682 2.092 13.984 1.00 78.00 156 ASP A CA 1
ATOM 1229 C C . ASP A 1 156 ? -18.188 1.930 13.680 1.00 78.00 156 ASP A C 1
ATOM 1231 O O . ASP A 1 156 ? -17.342 2.704 14.142 1.00 78.00 156 ASP A O 1
ATOM 1235 N N . LEU A 1 157 ? -17.862 0.977 12.808 1.00 81.56 157 LEU A N 1
ATOM 1236 C CA . LEU A 1 157 ? -16.493 0.691 12.397 1.00 81.56 157 LEU A CA 1
ATOM 1237 C C . LEU A 1 157 ? -15.880 1.803 11.545 1.00 81.56 157 LEU A C 1
ATOM 1239 O O . LEU A 1 157 ? -14.660 1.996 11.569 1.00 81.56 157 LEU A O 1
ATOM 1243 N N . TYR A 1 158 ? -16.699 2.572 10.826 1.00 85.00 158 TYR A N 1
ATOM 1244 C CA . TYR A 1 158 ? -16.192 3.674 10.016 1.00 85.00 158 TYR A CA 1
ATOM 1245 C C . TYR A 1 158 ? -15.684 4.844 10.856 1.00 85.00 158 TYR A C 1
ATOM 1247 O O . TYR A 1 158 ? -14.751 5.522 10.432 1.00 85.00 158 TYR A O 1
ATOM 1255 N N . THR A 1 159 ? -16.239 5.062 12.051 1.00 83.75 159 THR A N 1
ATOM 1256 C CA . THR A 1 159 ? -15.743 6.107 12.960 1.00 83.75 159 THR A CA 1
ATOM 1257 C C . THR A 1 159 ? -14.347 5.758 13.468 1.00 83.75 159 THR A C 1
ATOM 1259 O O . THR A 1 159 ? -13.436 6.580 13.375 1.00 83.75 159 THR A O 1
ATOM 1262 N N . THR A 1 160 ? -14.145 4.522 13.935 1.00 82.81 160 THR A N 1
ATOM 1263 C CA . THR A 1 160 ? -12.817 4.037 14.344 1.00 82.81 160 THR A CA 1
ATOM 1264 C C . THR A 1 160 ? -11.827 4.085 13.185 1.00 82.81 160 THR A C 1
ATOM 1266 O O . THR A 1 160 ? -10.682 4.489 13.358 1.00 82.81 160 THR A O 1
ATOM 1269 N N . LEU A 1 161 ? -12.263 3.717 11.983 1.00 85.75 161 LEU A N 1
ATOM 1270 C CA . LEU A 1 161 ? -11.411 3.752 10.805 1.00 85.75 161 LEU A CA 1
ATOM 1271 C C . LEU A 1 161 ? -11.043 5.175 10.367 1.00 85.75 161 LEU A C 1
ATOM 1273 O O . LEU A 1 161 ? -9.899 5.405 9.990 1.00 85.75 161 LEU A O 1
ATOM 1277 N N . ALA A 1 162 ? -11.969 6.133 10.448 1.00 89.44 162 ALA A N 1
ATOM 1278 C CA . ALA A 1 162 ? -11.664 7.536 10.176 1.00 89.44 162 ALA A CA 1
ATOM 1279 C C . ALA A 1 162 ? -10.560 8.036 11.116 1.00 89.44 162 ALA A C 1
ATOM 1281 O O . ALA A 1 162 ? -9.584 8.607 10.646 1.00 89.44 162 ALA A O 1
ATOM 1282 N N . GLN A 1 163 ? -10.659 7.718 12.411 1.00 87.38 163 GLN A N 1
ATOM 1283 C CA . GLN A 1 163 ? -9.626 8.050 13.398 1.00 87.38 163 GLN A CA 1
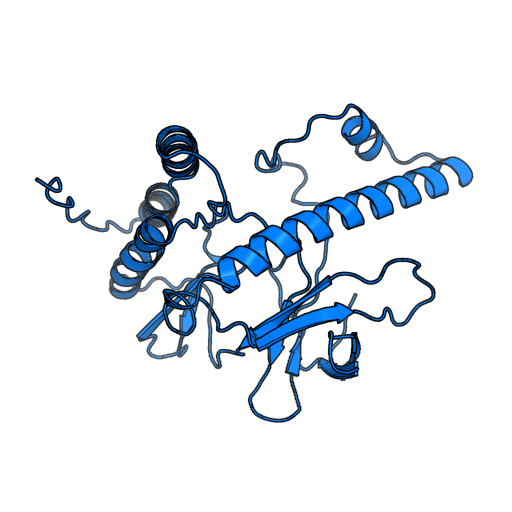ATOM 1284 C C . GLN A 1 163 ? -8.280 7.392 13.074 1.00 87.38 163 GLN A C 1
ATOM 1286 O O . GLN A 1 163 ? -7.238 8.033 13.182 1.00 87.38 163 GLN A O 1
ATOM 1291 N N . VAL A 1 164 ? -8.294 6.124 12.652 1.00 86.69 164 VAL A N 1
ATOM 1292 C CA . VAL A 1 164 ? -7.082 5.419 12.216 1.00 86.69 164 VAL A CA 1
ATOM 1293 C C . VAL A 1 164 ? -6.437 6.125 11.021 1.00 86.69 164 VAL A C 1
ATOM 1295 O O . VAL A 1 164 ? -5.238 6.388 11.051 1.00 86.69 164 VAL A O 1
ATOM 1298 N N . ILE A 1 165 ? -7.220 6.465 9.998 1.00 91.88 165 ILE A N 1
ATOM 1299 C CA . ILE A 1 165 ? -6.716 7.109 8.779 1.00 91.88 165 ILE A CA 1
ATOM 1300 C C . ILE A 1 165 ? -6.197 8.518 9.076 1.00 91.88 165 ILE A C 1
ATOM 1302 O O . ILE A 1 165 ? -5.122 8.880 8.603 1.00 91.88 165 ILE A O 1
ATOM 1306 N N . ASP A 1 166 ? -6.911 9.296 9.891 1.00 90.81 166 ASP A N 1
ATOM 1307 C CA . ASP A 1 166 ? -6.468 10.635 10.293 1.00 90.81 166 ASP A CA 1
ATOM 1308 C C . ASP A 1 166 ? -5.123 10.574 11.044 1.00 90.81 166 ASP A C 1
ATOM 1310 O O . ASP A 1 166 ? -4.240 11.411 10.823 1.00 90.81 166 ASP A O 1
ATOM 1314 N N . SER A 1 167 ? -4.929 9.531 11.864 1.00 89.94 167 SER A N 1
ATOM 1315 C CA . SER A 1 167 ? -3.702 9.349 12.646 1.00 89.94 167 SER A CA 1
ATOM 1316 C C . SER A 1 167 ? -2.451 9.101 11.802 1.00 89.94 167 SER A C 1
ATOM 1318 O O . SER A 1 167 ? -1.356 9.395 12.275 1.00 89.94 167 SER A O 1
ATOM 1320 N N . PHE A 1 168 ? -2.566 8.614 10.558 1.00 93.31 168 PHE A N 1
ATOM 1321 C CA . PHE A 1 168 ? -1.392 8.363 9.708 1.00 93.31 168 PHE A CA 1
ATOM 1322 C C . PHE A 1 168 ? -0.523 9.610 9.564 1.00 93.31 168 PHE A C 1
ATOM 1324 O O . PHE A 1 168 ? 0.698 9.538 9.718 1.00 93.31 168 PHE A O 1
ATOM 1331 N N . SER A 1 169 ? -1.159 10.768 9.389 1.00 89.44 169 SER A N 1
ATOM 1332 C CA . SER A 1 169 ? -0.448 12.031 9.216 1.00 89.44 169 SER A CA 1
ATOM 1333 C C . SER A 1 169 ? 0.330 12.469 10.463 1.00 89.44 169 SER A C 1
ATOM 1335 O O . SER A 1 169 ? 1.412 13.043 10.339 1.00 89.44 169 SER A O 1
ATOM 1337 N N . THR A 1 170 ? -0.164 12.133 11.662 1.00 89.94 170 THR A N 1
ATOM 1338 C CA . THR A 1 170 ? 0.547 12.328 12.938 1.00 89.94 170 THR A CA 1
ATOM 1339 C C . THR A 1 170 ? 1.826 11.497 13.006 1.00 89.94 170 THR A C 1
ATOM 1341 O O . THR A 1 170 ? 2.782 11.883 13.675 1.00 89.94 170 THR A O 1
ATOM 1344 N N . TYR A 1 171 ? 1.856 10.367 12.302 1.00 91.88 171 TYR A N 1
ATOM 1345 C CA . TYR A 1 171 ? 3.010 9.479 12.215 1.00 91.88 171 TYR A CA 1
ATOM 1346 C C . TYR A 1 171 ? 3.801 9.663 10.925 1.00 91.88 171 TYR A C 1
ATOM 1348 O O . TYR A 1 171 ? 4.508 8.741 10.537 1.00 91.88 171 TYR A O 1
ATOM 1356 N N . SER A 1 172 ? 3.708 10.828 10.276 1.00 94.81 172 SER A N 1
ATOM 1357 C CA . SER A 1 172 ? 4.493 11.134 9.077 1.00 94.81 172 SER A CA 1
ATOM 1358 C C . SER A 1 172 ? 4.224 10.198 7.888 1.00 94.81 172 SER A C 1
ATOM 1360 O O . SER A 1 172 ? 5.089 10.003 7.038 1.00 94.81 172 SER A O 1
ATOM 1362 N N . VAL A 1 173 ? 3.017 9.630 7.805 1.00 95.38 173 VAL A N 1
ATOM 1363 C CA . VAL A 1 173 ? 2.593 8.743 6.713 1.00 95.38 173 VAL A CA 1
ATOM 1364 C C . VAL A 1 173 ? 1.306 9.277 6.079 1.00 95.38 173 VAL A C 1
ATOM 1366 O O . VAL A 1 173 ? 0.374 9.676 6.770 1.00 95.38 173 VAL A O 1
ATOM 1369 N N . CYS A 1 174 ? 1.228 9.246 4.753 1.00 95.38 174 CYS A N 1
ATOM 1370 C CA . CYS A 1 174 ? -0.018 9.306 3.994 1.00 95.38 174 CYS A CA 1
ATOM 1371 C C . CYS A 1 174 ? -0.124 8.021 3.170 1.00 95.38 174 CYS A C 1
ATOM 1373 O O . CYS A 1 174 ? 0.822 7.642 2.490 1.00 95.38 174 CYS A O 1
ATOM 1375 N N . HIS A 1 175 ? -1.268 7.353 3.207 1.00 94.69 175 HIS A N 1
ATOM 1376 C CA . HIS A 1 175 ? -1.541 6.157 2.418 1.00 94.69 175 HIS A CA 1
ATOM 1377 C C . HIS A 1 175 ? -1.743 6.471 0.928 1.00 94.69 175 HIS A C 1
ATOM 1379 O O . HIS A 1 175 ? -1.383 5.642 0.099 1.00 94.69 175 HIS A O 1
ATOM 1385 N N . THR A 1 176 ? -2.327 7.630 0.591 1.00 93.19 176 THR A N 1
ATOM 1386 C CA . THR A 1 176 ? -2.592 8.172 -0.766 1.00 93.19 176 THR A CA 1
ATOM 1387 C C . THR A 1 176 ? -3.612 7.408 -1.633 1.00 93.19 176 THR A C 1
ATOM 1389 O O . THR A 1 176 ? -4.363 8.030 -2.393 1.00 93.19 176 THR A O 1
ATOM 1392 N N . GLU A 1 177 ? -3.724 6.089 -1.462 1.00 91.44 177 GLU A N 1
ATOM 1393 C CA . GLU A 1 177 ? -4.646 5.185 -2.176 1.00 91.44 177 GLU A CA 1
ATOM 1394 C C . GLU A 1 177 ? -5.727 4.572 -1.261 1.00 91.44 177 GLU A C 1
ATOM 1396 O O . GLU A 1 177 ? -6.040 3.381 -1.321 1.00 91.44 177 GLU A O 1
ATOM 1401 N N . ILE A 1 178 ? -6.331 5.383 -0.385 1.00 89.81 178 ILE A N 1
ATOM 1402 C CA . ILE A 1 178 ? -7.447 4.919 0.450 1.00 89.81 178 ILE A CA 1
ATOM 1403 C C . ILE A 1 178 ? -8.690 4.653 -0.404 1.00 89.81 178 ILE A C 1
ATOM 1405 O O . ILE A 1 178 ? -9.329 5.577 -0.909 1.00 89.81 178 ILE A O 1
ATOM 1409 N N . HIS A 1 179 ? -9.081 3.381 -0.488 1.00 86.50 179 HIS A N 1
ATOM 1410 C CA . HIS A 1 179 ? -10.351 2.936 -1.057 1.00 86.50 179 HIS A CA 1
ATOM 1411 C C . HIS A 1 179 ? -10.834 1.621 -0.436 1.00 86.50 179 HIS A C 1
ATOM 1413 O O . HIS A 1 179 ? -10.095 0.932 0.263 1.00 86.50 179 HIS A O 1
ATOM 1419 N N . ARG A 1 180 ? -12.080 1.218 -0.727 1.00 84.00 180 ARG A N 1
ATOM 1420 C CA . ARG A 1 180 ? -12.758 0.070 -0.084 1.00 84.00 180 ARG A CA 1
ATOM 1421 C C . ARG A 1 180 ? -11.986 -1.258 -0.109 1.00 84.00 180 ARG A C 1
ATOM 1423 O O . ARG A 1 180 ? -12.167 -2.067 0.795 1.00 84.00 180 ARG A O 1
ATOM 1430 N N . ASN A 1 181 ? -11.156 -1.488 -1.128 1.00 84.88 181 ASN A N 1
ATOM 1431 C CA . ASN A 1 181 ? -10.381 -2.727 -1.252 1.00 84.88 181 ASN A CA 1
ATOM 1432 C C . ASN A 1 181 ? -9.116 -2.740 -0.367 1.00 84.88 181 ASN A C 1
ATOM 1434 O O . ASN A 1 181 ? -8.630 -3.820 -0.052 1.00 84.88 181 ASN A O 1
ATOM 1438 N N . ASN A 1 182 ? -8.653 -1.570 0.092 1.00 90.06 182 ASN A N 1
ATOM 1439 C CA . ASN A 1 182 ? -7.416 -1.397 0.872 1.00 90.06 182 ASN A CA 1
ATOM 1440 C C . ASN A 1 182 ? -7.689 -1.282 2.372 1.00 90.06 182 ASN A C 1
ATOM 1442 O O . ASN A 1 182 ? -6.801 -1.011 3.172 1.00 90.06 182 ASN A O 1
ATOM 1446 N N . ILE A 1 183 ? -8.944 -1.484 2.760 1.00 88.31 183 ILE A N 1
ATOM 1447 C CA . ILE A 1 183 ? -9.408 -1.392 4.131 1.00 88.31 183 ILE A CA 1
ATOM 1448 C C . ILE A 1 183 ? -10.022 -2.730 4.494 1.00 88.31 183 ILE A C 1
ATOM 1450 O O . ILE A 1 183 ? -10.989 -3.174 3.867 1.00 88.31 183 ILE A O 1
ATOM 1454 N N . LEU A 1 184 ? -9.477 -3.343 5.537 1.00 89.00 184 LEU A N 1
ATOM 1455 C CA . LEU A 1 184 ? -9.897 -4.641 6.028 1.00 89.00 184 LEU A CA 1
ATOM 1456 C C . LEU A 1 184 ? -10.442 -4.546 7.454 1.00 89.00 184 LEU A C 1
ATOM 1458 O O . LEU A 1 184 ? -9.980 -3.757 8.276 1.00 89.00 184 LEU A O 1
ATOM 1462 N N . PHE A 1 185 ? -11.409 -5.409 7.746 1.00 89.62 185 PHE A N 1
ATOM 1463 C CA . PHE A 1 185 ? -12.059 -5.555 9.040 1.00 89.62 185 PHE A CA 1
ATOM 1464 C C . PHE A 1 185 ? -11.904 -6.982 9.532 1.00 89.62 185 PHE A C 1
ATOM 1466 O O . PHE A 1 185 ? -12.046 -7.928 8.758 1.00 89.62 185 PHE A O 1
ATOM 1473 N N . THR A 1 186 ? -11.629 -7.143 10.820 1.00 89.94 186 THR A N 1
ATOM 1474 C CA . THR A 1 186 ? -11.447 -8.453 11.445 1.00 89.94 186 THR A CA 1
ATOM 1475 C C . THR A 1 186 ? -11.976 -8.455 12.882 1.00 89.94 186 THR A C 1
ATOM 1477 O O . THR A 1 186 ? -11.901 -7.417 13.547 1.00 89.94 186 THR A O 1
ATOM 1480 N N . PRO A 1 187 ? -12.461 -9.600 13.397 1.00 91.56 187 PRO A N 1
ATOM 1481 C CA . PRO A 1 187 ? -12.840 -10.811 12.652 1.00 91.56 187 PRO A CA 1
ATOM 1482 C C . PRO A 1 187 ? -14.096 -10.595 11.787 1.00 91.56 187 PRO A C 1
ATOM 1484 O O . PRO A 1 187 ? -14.868 -9.676 12.027 1.00 91.56 187 PRO A O 1
ATOM 1487 N N . ARG A 1 188 ? -14.328 -11.454 10.786 1.00 87.25 188 ARG A N 1
ATOM 1488 C CA . ARG A 1 188 ? -15.423 -11.324 9.801 1.00 87.25 188 ARG A CA 1
ATOM 1489 C C . ARG A 1 188 ? -16.817 -11.118 10.402 1.00 87.25 188 ARG A C 1
ATOM 1491 O O . ARG A 1 188 ? -17.612 -10.377 9.830 1.00 87.25 188 ARG A O 1
ATOM 1498 N N . GLU A 1 189 ? -17.163 -11.861 11.448 1.00 88.44 189 GLU A N 1
ATOM 1499 C CA . GLU A 1 189 ? -18.537 -11.917 11.976 1.00 88.44 189 GLU A CA 1
ATOM 1500 C C . GLU A 1 189 ? -18.850 -10.758 12.921 1.00 88.44 189 GLU A C 1
ATOM 1502 O O . GLU A 1 189 ? -19.936 -10.191 12.861 1.00 88.44 189 GLU A O 1
ATOM 1507 N N . HIS A 1 190 ? -17.873 -10.376 13.741 1.00 88.69 190 HIS A N 1
ATOM 1508 C CA . HIS A 1 190 ? -17.980 -9.293 14.713 1.00 88.69 190 HIS A CA 1
ATOM 1509 C C . HIS A 1 190 ? -16.709 -8.454 14.658 1.00 88.69 190 HIS A C 1
ATOM 1511 O O . HIS A 1 190 ? -15.839 -8.611 15.524 1.00 88.69 190 HIS A O 1
ATOM 1517 N N . PRO A 1 191 ? -16.540 -7.628 13.612 1.00 89.88 191 PRO A N 1
ATOM 1518 C CA . PRO A 1 191 ? -15.290 -6.928 13.452 1.00 89.88 191 PRO A CA 1
ATOM 1519 C C . PRO A 1 191 ? -15.093 -5.944 14.595 1.00 89.88 191 PRO A C 1
ATOM 1521 O O . PRO A 1 191 ? -16.001 -5.223 14.989 1.00 89.88 191 PRO A O 1
ATOM 1524 N N . ASN A 1 192 ? -13.892 -5.952 15.153 1.00 89.12 192 ASN A N 1
ATOM 1525 C CA . ASN A 1 192 ? -13.490 -5.073 16.248 1.00 89.12 192 ASN A CA 1
ATOM 1526 C C . ASN A 1 192 ? -12.162 -4.365 15.957 1.00 89.12 192 ASN A C 1
ATOM 1528 O O . ASN A 1 192 ? -11.668 -3.594 16.777 1.00 89.12 192 ASN A O 1
ATOM 1532 N N . ARG A 1 193 ? -11.584 -4.628 14.782 1.00 88.44 193 ARG A N 1
ATOM 1533 C CA . ARG A 1 193 ? -10.385 -3.986 14.265 1.00 88.44 193 ARG A CA 1
ATOM 1534 C C . ARG A 1 193 ? -10.604 -3.657 12.796 1.00 88.44 193 ARG A C 1
ATOM 1536 O O . ARG A 1 193 ? -10.971 -4.534 12.014 1.00 88.44 193 ARG A O 1
ATOM 1543 N N . ALA A 1 194 ? -10.317 -2.411 12.446 1.00 89.25 194 ALA A N 1
ATOM 1544 C CA . ALA A 1 194 ? -10.173 -1.939 11.078 1.00 89.25 194 ALA A CA 1
ATOM 1545 C C . ALA A 1 194 ? -8.698 -1.605 10.835 1.00 89.25 194 ALA A C 1
ATOM 1547 O O . ALA A 1 194 ? -8.043 -1.054 11.721 1.00 89.25 194 ALA A O 1
ATOM 1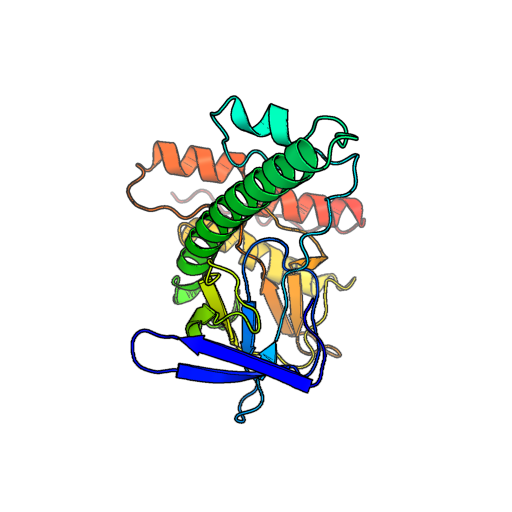548 N N . PHE A 1 195 ? -8.168 -1.959 9.670 1.00 90.25 195 PHE A N 1
ATOM 1549 C CA . PHE A 1 195 ? -6.778 -1.681 9.320 1.00 90.25 195 PHE A CA 1
ATOM 1550 C C . PHE A 1 195 ? -6.616 -1.473 7.815 1.00 90.25 195 PHE A C 1
ATOM 1552 O O . PHE A 1 195 ? -7.395 -2.003 7.020 1.00 90.25 195 PHE A O 1
ATOM 1559 N N . ALA A 1 196 ? -5.607 -0.691 7.441 1.00 92.00 196 ALA A N 1
ATOM 1560 C CA . ALA A 1 196 ? -5.260 -0.431 6.052 1.00 92.00 196 ALA A CA 1
ATOM 1561 C C . ALA A 1 196 ? -4.143 -1.367 5.562 1.00 92.00 196 ALA A C 1
ATOM 1563 O O . ALA A 1 196 ? -3.310 -1.842 6.346 1.00 92.00 196 ALA A O 1
ATOM 1564 N N . ILE A 1 197 ? -4.144 -1.628 4.260 1.00 92.31 197 ILE A N 1
ATOM 1565 C CA . ILE A 1 197 ? -3.142 -2.411 3.529 1.00 92.31 197 ILE A CA 1
ATOM 1566 C C . ILE A 1 197 ? -2.788 -1.699 2.224 1.00 92.31 197 ILE A C 1
ATOM 1568 O O . ILE A 1 197 ? -3.527 -0.820 1.810 1.00 92.31 197 ILE A O 1
ATOM 1572 N N . GLU A 1 198 ? -1.736 -2.154 1.540 1.00 90.19 198 GLU A N 1
ATOM 1573 C CA . GLU A 1 198 ? -1.341 -1.646 0.218 1.00 90.19 198 GLU A CA 1
ATOM 1574 C C . GLU A 1 198 ? -0.833 -0.196 0.279 1.00 90.19 198 GLU A C 1
ATOM 1576 O O . GLU A 1 198 ? -1.412 0.739 -0.267 1.00 90.19 198 GLU A O 1
ATOM 1581 N N . PHE A 1 199 ? 0.315 -0.025 0.940 1.00 93.56 199 PHE A N 1
ATOM 1582 C CA . PHE A 1 199 ? 1.017 1.262 1.052 1.00 93.56 199 PHE A CA 1
ATOM 1583 C C . PHE A 1 199 ? 2.005 1.484 -0.110 1.00 93.56 199 PHE A C 1
ATOM 1585 O O . PHE A 1 199 ? 2.946 2.264 0.011 1.00 93.56 199 PHE A O 1
ATOM 1592 N N . GLY A 1 200 ? 1.788 0.818 -1.250 1.00 90.88 200 GLY A N 1
ATOM 1593 C CA . GLY A 1 200 ? 2.641 0.900 -2.443 1.00 90.88 200 GLY A CA 1
ATOM 1594 C C . GLY A 1 200 ? 2.795 2.313 -3.009 1.00 90.88 200 GLY A C 1
ATOM 1595 O O . GLY A 1 200 ? 3.767 2.594 -3.694 1.00 90.88 200 GLY A O 1
ATOM 1596 N N . CYS A 1 201 ? 1.869 3.221 -2.708 1.00 91.81 201 CYS A N 1
ATOM 1597 C CA . CYS A 1 201 ? 1.960 4.632 -3.086 1.00 91.81 201 CYS A CA 1
ATOM 1598 C C . CYS A 1 201 ? 2.021 5.571 -1.883 1.00 91.81 201 CYS A C 1
ATOM 1600 O O . CYS A 1 201 ? 1.707 6.756 -2.008 1.00 91.81 201 CYS A O 1
ATOM 1602 N N . ALA A 1 202 ? 2.392 5.061 -0.711 1.00 94.25 202 ALA A N 1
ATOM 1603 C CA . ALA A 1 202 ? 2.445 5.880 0.481 1.00 94.25 202 ALA A CA 1
ATOM 1604 C C . ALA A 1 202 ? 3.463 7.017 0.336 1.00 94.25 202 ALA A C 1
ATOM 1606 O O . ALA A 1 202 ? 4.585 6.813 -0.123 1.00 94.25 202 ALA A O 1
ATOM 1607 N N . ALA A 1 203 ? 3.076 8.209 0.782 1.00 94.56 203 ALA A N 1
ATOM 1608 C CA . ALA A 1 203 ? 4.018 9.290 1.017 1.00 94.56 203 ALA A CA 1
ATOM 1609 C C . ALA A 1 203 ? 4.475 9.200 2.473 1.00 94.56 203 ALA A C 1
ATOM 1611 O O . ALA A 1 203 ? 3.647 9.186 3.386 1.00 94.56 203 ALA A O 1
ATOM 1612 N N . VAL A 1 204 ? 5.782 9.121 2.695 1.00 94.81 204 VAL A N 1
ATOM 1613 C CA . VAL A 1 204 ? 6.371 9.012 4.029 1.00 94.81 204 VAL A CA 1
ATOM 1614 C C . VAL A 1 204 ? 7.355 10.155 4.198 1.00 94.81 204 VAL A C 1
ATOM 1616 O O . VAL A 1 204 ? 8.209 10.355 3.341 1.00 94.81 204 VAL A O 1
ATOM 1619 N N . ARG A 1 205 ? 7.230 10.915 5.286 1.00 94.56 205 ARG A N 1
ATOM 1620 C CA . ARG A 1 205 ? 8.138 12.030 5.555 1.00 94.56 205 ARG A CA 1
ATOM 1621 C C . ARG A 1 205 ? 9.516 11.500 5.941 1.00 94.56 205 ARG A C 1
ATOM 1623 O O . ARG A 1 205 ? 9.635 10.763 6.920 1.00 94.56 205 ARG A O 1
ATOM 1630 N N . GLU A 1 206 ? 10.544 11.942 5.229 1.00 91.25 206 GLU A N 1
ATOM 1631 C CA . GLU A 1 206 ? 11.944 11.667 5.561 1.00 91.25 206 GLU A CA 1
ATOM 1632 C C . GLU A 1 206 ? 12.617 12.923 6.122 1.00 91.25 206 GLU A C 1
ATOM 1634 O O . GLU A 1 206 ? 12.473 13.238 7.304 1.00 91.25 206 GLU A O 1
ATOM 1639 N N . ASP A 1 207 ? 13.324 13.661 5.273 1.00 90.69 207 ASP A N 1
ATOM 1640 C CA . ASP A 1 207 ? 14.100 14.857 5.599 1.00 90.69 207 ASP A CA 1
ATOM 1641 C C . ASP A 1 207 ? 13.412 16.166 5.173 1.00 90.69 207 ASP A C 1
ATOM 1643 O O . ASP A 1 207 ? 13.975 17.250 5.337 1.00 90.69 207 ASP A O 1
ATOM 1647 N N . GLU A 1 208 ? 12.174 16.078 4.680 1.00 90.38 208 GLU A N 1
ATOM 1648 C CA . GLU A 1 208 ? 11.357 17.226 4.287 1.00 90.38 208 GLU A CA 1
ATOM 1649 C C . GLU A 1 208 ? 11.077 18.174 5.466 1.00 90.38 208 GLU A C 1
ATOM 1651 O O . GLU A 1 208 ? 10.774 17.759 6.596 1.00 90.38 208 GLU A O 1
ATOM 1656 N N . ASP A 1 209 ? 11.100 19.479 5.189 1.00 95.00 209 ASP A N 1
ATOM 1657 C CA . ASP A 1 209 ? 10.702 20.504 6.151 1.00 95.00 209 ASP A CA 1
ATOM 1658 C C . ASP A 1 209 ? 9.188 20.474 6.441 1.00 95.00 209 ASP A C 1
ATOM 1660 O O . ASP A 1 209 ? 8.396 19.891 5.697 1.00 95.00 209 ASP A O 1
ATOM 1664 N N . ASP A 1 210 ? 8.772 21.107 7.544 1.00 94.81 210 ASP A N 1
ATOM 1665 C CA . ASP A 1 210 ? 7.371 21.090 7.991 1.00 94.81 210 ASP A CA 1
ATOM 1666 C C . ASP A 1 210 ? 6.405 21.682 6.953 1.00 94.81 210 ASP A C 1
ATOM 1668 O O . ASP A 1 210 ? 5.271 21.221 6.848 1.00 94.81 210 ASP A O 1
ATOM 1672 N N . GLY A 1 211 ? 6.833 22.682 6.175 1.00 95.69 211 GLY A N 1
ATOM 1673 C CA . GLY A 1 211 ? 5.993 23.324 5.163 1.00 95.69 211 GLY A CA 1
ATOM 1674 C C . GLY A 1 211 ? 5.794 22.449 3.927 1.00 95.69 211 GLY A C 1
ATOM 1675 O O . GLY A 1 211 ? 4.668 22.323 3.428 1.00 95.69 211 GLY A O 1
ATOM 1676 N N . SER A 1 212 ? 6.868 21.810 3.458 1.00 93.88 212 SER A N 1
ATOM 1677 C CA . SER A 1 212 ? 6.807 20.825 2.372 1.00 93.88 212 SER A CA 1
ATOM 1678 C C . SER A 1 212 ? 5.937 19.630 2.767 1.00 93.88 212 SER A C 1
ATOM 1680 O O . SER A 1 212 ? 4.996 19.289 2.045 1.00 93.88 212 SER A O 1
ATOM 1682 N N . TRP A 1 213 ? 6.147 19.075 3.966 1.00 94.62 213 TRP A N 1
ATOM 1683 C CA . TRP A 1 213 ? 5.332 17.969 4.468 1.00 94.62 213 TRP A CA 1
ATOM 1684 C C . TRP A 1 213 ? 3.857 18.352 4.652 1.00 94.62 213 TRP A C 1
ATOM 1686 O O . TRP A 1 213 ? 2.966 17.583 4.289 1.00 94.62 213 TRP A O 1
ATOM 1696 N N . GLU A 1 214 ? 3.567 19.550 5.168 1.00 94.56 214 GLU A N 1
ATOM 1697 C CA . GLU A 1 214 ? 2.189 20.035 5.300 1.00 94.56 214 GLU A CA 1
ATOM 1698 C C . GLU A 1 214 ? 1.494 20.125 3.936 1.00 94.56 214 GLU A C 1
ATOM 1700 O O . GLU A 1 214 ? 0.327 19.751 3.810 1.00 94.56 214 GLU A O 1
ATOM 1705 N N . THR A 1 215 ? 2.216 20.546 2.895 1.00 92.25 215 THR A N 1
ATOM 1706 C CA . THR A 1 215 ? 1.693 20.575 1.523 1.00 92.25 215 THR A CA 1
ATOM 1707 C C . THR A 1 215 ? 1.334 19.168 1.044 1.00 92.25 215 THR A C 1
ATOM 1709 O O . THR A 1 215 ? 0.225 18.960 0.546 1.00 92.25 215 THR A O 1
ATOM 1712 N N . THR A 1 216 ? 2.217 18.188 1.262 1.00 91.69 216 THR A N 1
ATOM 1713 C CA . THR A 1 216 ? 1.970 16.768 0.959 1.00 91.69 216 THR A CA 1
ATOM 1714 C C . THR A 1 216 ? 0.748 16.238 1.715 1.00 91.69 216 THR A C 1
ATOM 1716 O O . THR A 1 216 ? -0.158 15.653 1.111 1.00 91.69 216 THR A O 1
ATOM 1719 N N . ARG A 1 217 ? 0.658 16.511 3.023 1.00 92.62 217 ARG A N 1
ATOM 1720 C CA . ARG A 1 217 ? -0.463 16.105 3.884 1.00 92.62 217 ARG A CA 1
ATOM 1721 C C . ARG A 1 217 ? -1.796 16.677 3.402 1.00 92.62 217 ARG A C 1
ATOM 1723 O O . ARG A 1 217 ? -2.787 15.949 3.315 1.00 92.62 217 ARG A O 1
ATOM 1730 N N . VAL A 1 218 ? -1.832 17.969 3.072 1.00 90.56 218 VAL A N 1
ATOM 1731 C CA . VAL A 1 218 ? -3.035 18.664 2.584 1.00 90.56 218 VAL A CA 1
ATOM 1732 C C . VAL A 1 218 ? -3.437 18.184 1.193 1.00 90.56 218 VAL A C 1
ATOM 1734 O O . VAL A 1 218 ? -4.634 18.046 0.920 1.00 90.56 218 VAL A O 1
ATOM 1737 N N . PHE A 1 219 ? -2.464 17.924 0.319 1.00 90.88 219 PHE A N 1
ATOM 1738 C CA . PHE A 1 219 ? -2.708 17.444 -1.036 1.00 90.88 219 PHE A CA 1
ATOM 1739 C C . PHE A 1 219 ? -3.357 16.055 -1.040 1.00 90.88 219 PHE A C 1
ATOM 1741 O O . PHE A 1 219 ? -4.387 15.850 -1.694 1.00 90.88 219 PHE A O 1
ATOM 1748 N N . TRP A 1 220 ? -2.793 15.106 -0.288 1.00 91.56 220 TRP A N 1
ATOM 1749 C CA . TRP A 1 220 ? -3.320 13.742 -0.240 1.00 91.56 220 TRP A CA 1
ATOM 1750 C C . TRP A 1 220 ? -4.586 13.646 0.606 1.00 91.56 220 TRP A C 1
ATOM 1752 O O . TRP A 1 220 ? -5.599 13.146 0.112 1.00 91.56 220 TRP A O 1
ATOM 1762 N N . ASN A 1 221 ? -4.551 14.189 1.827 1.00 91.38 221 ASN A N 1
ATOM 1763 C CA . ASN A 1 221 ? -5.668 14.276 2.767 1.00 91.38 221 ASN A CA 1
ATOM 1764 C C . ASN A 1 221 ? -6.536 13.005 2.791 1.00 91.38 221 ASN A C 1
ATOM 1766 O O . ASN A 1 221 ? -7.722 13.012 2.433 1.00 91.38 221 ASN A O 1
ATOM 1770 N N . ASP A 1 222 ? -5.914 11.899 3.199 1.00 93.38 222 ASP A N 1
ATOM 1771 C CA . ASP A 1 222 ? -6.536 10.575 3.246 1.00 93.38 222 ASP A CA 1
ATOM 1772 C C . ASP A 1 222 ? -7.846 10.577 4.039 1.00 93.38 222 ASP A C 1
ATOM 1774 O O . ASP A 1 222 ? -8.837 9.986 3.607 1.00 93.38 222 ASP A O 1
ATOM 1778 N N . GLY A 1 223 ? -7.895 11.321 5.148 1.00 92.31 223 GLY A N 1
ATOM 1779 C CA . GLY A 1 223 ? -9.094 11.487 5.965 1.00 92.31 223 GLY A CA 1
ATOM 1780 C C . GLY A 1 223 ? -10.267 12.105 5.200 1.00 92.31 223 GLY A C 1
ATOM 1781 O O . GLY A 1 223 ? -11.411 11.660 5.344 1.00 92.31 223 GLY A O 1
ATOM 1782 N N . ARG A 1 224 ? -10.018 13.110 4.349 1.00 90.88 224 ARG A N 1
ATOM 1783 C CA . ARG A 1 224 ? -11.045 13.705 3.477 1.00 90.88 224 ARG A CA 1
ATOM 1784 C C . ARG A 1 224 ? -11.475 12.737 2.379 1.00 90.88 224 ARG A C 1
ATOM 1786 O O . ARG A 1 224 ? -12.675 12.637 2.115 1.00 90.88 224 ARG A O 1
ATOM 1793 N N . ARG A 1 225 ? -10.528 12.036 1.742 1.00 89.44 225 ARG A N 1
ATOM 1794 C CA . ARG A 1 225 ? -10.830 11.027 0.708 1.00 89.44 225 ARG A CA 1
ATOM 1795 C C . ARG A 1 225 ? -11.700 9.912 1.277 1.00 89.44 225 ARG A C 1
ATOM 1797 O O . ARG A 1 225 ? -12.737 9.591 0.703 1.00 89.44 225 ARG A O 1
ATOM 1804 N N . PHE A 1 226 ? -11.344 9.404 2.453 1.00 91.31 226 PHE A N 1
ATOM 1805 C CA . PHE A 1 226 ? -12.111 8.382 3.149 1.00 91.31 226 PHE A CA 1
ATOM 1806 C C . PHE A 1 226 ? -13.534 8.840 3.476 1.00 91.31 226 PHE A C 1
ATOM 1808 O O . PHE A 1 226 ? -14.499 8.158 3.141 1.00 91.31 226 PHE A O 1
ATOM 1815 N N . ARG A 1 227 ? -13.698 10.031 4.061 1.00 90.62 227 ARG A N 1
ATOM 1816 C CA . ARG A 1 227 ? -15.034 10.573 4.362 1.00 90.62 227 ARG A CA 1
ATOM 1817 C C . ARG A 1 227 ? -15.883 10.777 3.107 1.00 90.62 227 ARG A C 1
ATOM 1819 O O . ARG A 1 227 ? -17.084 10.530 3.160 1.00 90.62 227 ARG A O 1
ATOM 1826 N N . ARG A 1 228 ? -15.286 11.166 1.974 1.00 88.50 228 ARG A N 1
ATOM 1827 C CA . ARG A 1 228 ? -15.997 11.236 0.685 1.00 88.50 228 ARG A CA 1
ATOM 1828 C C . ARG A 1 228 ? -16.524 9.861 0.260 1.00 88.50 228 ARG A C 1
ATOM 1830 O O . ARG A 1 228 ? -17.692 9.765 -0.098 1.00 88.50 228 ARG A O 1
ATOM 1837 N N . LEU A 1 229 ? -15.715 8.804 0.380 1.00 85.69 229 LEU A N 1
ATOM 1838 C CA . LEU A 1 229 ? -16.149 7.430 0.074 1.00 85.69 229 LEU A CA 1
ATOM 1839 C C . LEU A 1 229 ? -17.346 6.989 0.929 1.00 85.69 229 LEU A C 1
ATOM 1841 O O . LEU A 1 229 ? -18.214 6.255 0.460 1.00 85.69 229 LEU A O 1
ATOM 1845 N N . LEU A 1 230 ? -17.412 7.435 2.184 1.00 87.19 230 LEU A N 1
ATOM 1846 C CA . LEU A 1 230 ? -18.547 7.151 3.063 1.00 87.19 230 LEU A CA 1
ATOM 1847 C C . LEU A 1 230 ? -19.790 7.960 2.689 1.00 87.19 230 LEU A C 1
ATOM 1849 O O . LEU A 1 230 ? -20.890 7.410 2.658 1.00 87.19 230 LEU A O 1
ATOM 1853 N N . GLN A 1 231 ? -19.620 9.235 2.339 1.00 87.44 231 GLN A N 1
ATOM 1854 C CA . GLN A 1 231 ? -20.714 10.081 1.857 1.00 87.44 231 GLN A CA 1
ATOM 1855 C C . GLN A 1 231 ? -21.343 9.523 0.575 1.00 87.44 231 GLN A C 1
ATOM 1857 O O . GLN A 1 231 ? -22.566 9.492 0.467 1.00 87.44 231 GLN A O 1
ATOM 1862 N N . GLU A 1 232 ? -20.534 9.014 -0.358 1.00 85.69 232 GLU A N 1
ATOM 1863 C CA . GLU A 1 232 ? -21.004 8.337 -1.580 1.00 85.69 232 GLU A CA 1
ATOM 1864 C C . GLU A 1 232 ? -21.845 7.085 -1.280 1.00 85.69 232 GLU A C 1
ATOM 1866 O O . GLU A 1 232 ? -22.714 6.715 -2.068 1.00 85.69 232 GLU A O 1
ATOM 1871 N N . LYS A 1 233 ? -21.642 6.465 -0.111 1.00 81.88 233 LYS A N 1
ATOM 1872 C CA . LYS A 1 233 ? -22.454 5.353 0.401 1.00 81.88 233 LYS A CA 1
ATOM 1873 C C . LYS A 1 233 ? -23.675 5.790 1.223 1.00 81.88 233 LYS A C 1
ATOM 1875 O O . LYS A 1 233 ? -24.406 4.936 1.715 1.00 81.88 233 LYS A O 1
ATOM 1880 N N . GLY A 1 234 ? -23.903 7.092 1.397 1.00 86.62 234 GLY A N 1
ATOM 1881 C CA . GLY A 1 234 ? -24.978 7.617 2.244 1.00 86.62 234 GLY A CA 1
ATOM 1882 C C . GLY A 1 234 ? -24.684 7.535 3.745 1.00 86.62 234 GLY A C 1
ATOM 1883 O O . GLY A 1 234 ? -25.610 7.556 4.551 1.00 86.62 234 GLY A O 1
ATOM 1884 N N . ILE A 1 235 ? -23.408 7.435 4.128 1.00 84.69 235 ILE A N 1
ATOM 1885 C CA . ILE A 1 235 ? -22.969 7.297 5.518 1.00 84.69 235 ILE A CA 1
ATOM 1886 C C . ILE A 1 235 ? -22.364 8.620 5.978 1.00 84.69 235 ILE A C 1
ATOM 1888 O O . ILE A 1 235 ? -21.319 9.052 5.488 1.00 84.69 235 ILE A O 1
ATOM 1892 N N . ALA A 1 236 ? -23.028 9.272 6.930 1.00 82.19 236 ALA A N 1
ATOM 1893 C CA . ALA A 1 236 ? -22.535 10.491 7.554 1.00 82.19 236 ALA A CA 1
ATOM 1894 C C . ALA A 1 236 ? -21.741 10.142 8.818 1.00 82.19 236 ALA A C 1
ATOM 1896 O O . ALA A 1 236 ? -22.288 9.564 9.754 1.00 82.19 236 ALA A O 1
ATOM 1897 N N . ILE A 1 237 ? -20.462 10.520 8.853 1.00 79.00 237 ILE A N 1
ATOM 1898 C CA . ILE A 1 237 ? -19.676 10.546 10.090 1.00 79.00 237 ILE A CA 1
ATOM 1899 C C . ILE A 1 237 ? -19.628 11.988 10.573 1.00 79.00 237 ILE A C 1
ATOM 1901 O O . ILE A 1 237 ? -19.201 12.873 9.828 1.00 79.00 237 ILE A O 1
ATOM 1905 N N . GLU A 1 238 ? -20.026 12.220 11.821 1.00 71.50 238 GLU A N 1
ATOM 1906 C CA . GLU A 1 238 ? -19.769 13.496 12.479 1.00 71.50 238 GLU A CA 1
ATOM 1907 C C . GLU A 1 238 ? -18.258 13.695 12.611 1.00 71.50 238 GLU A C 1
ATOM 1909 O O . GLU A 1 238 ? -17.558 12.940 13.291 1.00 71.50 238 GLU A O 1
ATOM 1914 N N . VAL A 1 239 ? -17.736 14.723 11.943 1.00 64.75 239 VAL A N 1
ATOM 1915 C CA . VAL A 1 239 ? -16.379 15.187 12.205 1.00 64.75 239 VAL A CA 1
ATOM 1916 C C . VAL A 1 239 ? -16.413 15.785 13.603 1.00 64.75 239 VAL A C 1
ATOM 1918 O O . VAL A 1 239 ? -16.988 16.851 13.807 1.00 64.75 239 VAL A O 1
ATOM 1921 N N . LYS A 1 240 ? -15.814 15.104 14.583 1.00 57.12 240 LYS A N 1
ATOM 1922 C CA . LYS A 1 240 ? -15.387 15.808 15.789 1.00 57.12 240 LYS A CA 1
ATOM 1923 C C . LYS A 1 240 ? -14.304 16.766 15.329 1.00 57.12 240 LYS A C 1
ATOM 1925 O O . LYS A 1 240 ? -13.203 16.320 15.029 1.00 57.12 240 LYS A O 1
ATOM 1930 N N . GLU A 1 241 ? -14.656 18.039 15.173 1.00 47.81 241 GLU A N 1
ATOM 1931 C CA . GLU A 1 241 ? -13.668 19.088 14.957 1.00 47.81 241 GLU A CA 1
ATOM 1932 C C . GLU A 1 241 ? -12.615 18.936 16.054 1.00 47.81 241 GLU A C 1
ATOM 1934 O O . GLU A 1 241 ? -12.929 18.996 17.248 1.00 47.81 241 GLU A O 1
ATOM 1939 N N . GLU A 1 242 ? -11.380 18.641 15.653 1.00 47.81 242 GLU A N 1
ATOM 1940 C CA . GLU A 1 242 ? -10.261 18.750 16.569 1.00 47.81 242 GLU A CA 1
ATOM 1941 C C . GLU A 1 242 ? -10.220 20.211 17.002 1.00 47.81 242 GLU A C 1
ATOM 1943 O O . GLU A 1 242 ? -10.073 21.116 16.176 1.00 47.81 242 GLU A O 1
ATOM 1948 N N . LEU A 1 243 ? -10.437 20.444 18.299 1.00 36.06 243 LEU A N 1
ATOM 1949 C CA . LEU A 1 243 ? -10.228 21.758 18.885 1.00 36.06 243 LEU A CA 1
ATOM 1950 C C . LEU A 1 243 ? -8.821 22.207 18.477 1.00 36.06 243 LEU A C 1
ATOM 1952 O O . LEU A 1 243 ? -7.889 21.411 18.634 1.00 36.06 243 LEU A O 1
ATOM 1956 N N . PRO A 1 244 ? -8.656 23.431 17.946 1.00 32.19 244 PRO A N 1
ATOM 1957 C CA . PRO A 1 244 ? -7.347 23.911 17.538 1.00 32.19 244 PRO A CA 1
ATOM 1958 C C . PRO A 1 244 ? -6.384 23.731 18.708 1.00 32.19 244 PRO A C 1
ATOM 1960 O O . PRO A 1 244 ? -6.681 24.149 19.831 1.00 32.19 244 PRO A O 1
ATOM 1963 N N . VAL A 1 245 ? -5.268 23.049 18.445 1.00 38.81 245 VAL A N 1
ATOM 1964 C CA . VAL A 1 245 ? -4.171 22.914 19.402 1.00 38.81 245 VAL A CA 1
ATOM 1965 C C . VAL A 1 245 ? -3.723 24.337 19.735 1.00 38.81 245 VAL A C 1
ATOM 1967 O O . VAL A 1 245 ? -3.235 25.051 18.859 1.00 38.81 245 VAL A O 1
ATOM 1970 N N . ALA A 1 246 ? -4.028 24.761 20.962 1.00 35.91 246 ALA A N 1
ATOM 1971 C CA . ALA A 1 246 ? -3.755 26.097 21.481 1.00 35.91 246 ALA A CA 1
ATOM 1972 C C . ALA A 1 246 ? -2.265 26.312 21.760 1.00 35.91 246 ALA A C 1
ATOM 1974 O O . ALA A 1 246 ? -1.595 25.334 22.166 1.00 35.91 246 ALA A O 1
#

Foldseek 3Di:
DDDQQDWWWFDAPVDIQIEGANDEDDDQAAEFEWAQDPDRHTHGYDHDNDPDDPPDDDDCPDDDDPLVVLLPDDQDPDPVVNVVSVVSVVVVSQVLNVLLCVQQVLLQVLVVCDPAAAFHWDGKGWIDDPDPDPGTGIYTYTHHAPQKDFDDPDQVVLQVNLVSQVCQLVSQKHLLPDDRVQWIFPNNPDGPGIYGHRSSVMGGDDPDDPVVSVVVCVVSVRSVVSQVNCVVVVHDDDPPPDDPPD

Organism: NCBI:txid1328759

Sequence (246 aa):
MFSTGQRISLITSERTLTFTIDEPFMPFTKSVVLLRRGTLSCRMIPLTVGPSSPNEPPPPCHPTYEEDNQLYEDEPDDPQAQAQRSALWEAHFRRLSTECFESEKMAYEHRVLQGTAISRLLLTGAMIPPDERAIQPPAIVLEYVPDAVSLRDDADLYTTLAQVIDSFSTYSVCHTEIHRNNILFTPREHPNRAFAIEFGCAAVREDEDDGSWETTRVFWNDGRRFRRLLQEKGIAIEVKEELPVA